Protein AF-A0A914MPP3-F1 (afdb_monomer_lite)

Foldseek 3Di:
DDDDDDDDDDDDDDDDDDDDDDDPPPPPDDDDDDDDDDDDDDDPDDDDDDDDDDDDCVVVPDPCVVVPDPDPPVVVVVVVVVVVVVVVCVVVVVVVVVVVVVVCPVVVVPPPPDDDDPDDDDDDPDPPDDPQKDFDDWEADPQRKIKTKIDHPDDDLPFQPDWIWIFIDHPDDDTDIEIHNAHWQYWDAANRSQWIWTWHQQGWIFIAGPDPPRGRPGPDTCPDPNVPQDRGTFNDKDDPDSPVPRIDTQGPVRGD

Radius of gyration: 40.68 Å; chains: 1; bounding box: 101×94×96 Å

Organism: Meloidogyne incognita (NCBI:txid6306)

Sequence (256 aa):
MGTVRFQSDFDGNVGHKKRYSSISRLTKGTQSDEIVYNATGTDPLKAPERGTQTDKEYLLWNRSAANSLRISSNLVNLLLNELDNISAELPLLKVYERFVWGNDFEREQKRKISLQLLRETELPKTEGFSSTCQPFVVRCGLGSRVAVLFAEPEHDSHCSEHVGHLLLNLRRKQNNWIQLPACPSDAIFGRHGEILIVGLYNGEFLLLSALEGNVGKVLWNGGGPTAGLHSRAITQFHWLDEHKGMLISVGLDGKS

Structure (mmCIF, N/CA/C/O backbone):
data_AF-A0A914MPP3-F1
#
_entry.id   AF-A0A914MPP3-F1
#
loop_
_atom_site.group_PDB
_atom_site.id
_atom_site.type_symbol
_atom_site.label_atom_id
_atom_site.label_alt_id
_atom_site.label_comp_id
_atom_site.label_asym_id
_atom_site.label_entity_id
_atom_site.label_seq_id
_atom_site.pdbx_PDB_ins_code
_atom_site.Cartn_x
_atom_site.Cartn_y
_atom_site.Cartn_z
_atom_site.occupancy
_atom_site.B_iso_or_equiv
_atom_site.auth_seq_id
_atom_site.auth_comp_id
_atom_site.auth_asym_id
_atom_site.auth_atom_id
_atom_site.pdbx_PDB_model_num
ATOM 1 N N . MET A 1 1 ? 21.289 56.275 44.520 1.00 41.41 1 MET A N 1
ATOM 2 C CA . MET A 1 1 ? 21.064 54.848 44.200 1.00 41.41 1 MET A CA 1
ATOM 3 C C . MET A 1 1 ? 21.549 54.047 45.393 1.00 41.41 1 MET A C 1
ATOM 5 O O . MET A 1 1 ? 22.690 54.236 45.791 1.00 41.41 1 MET A O 1
ATOM 9 N N . GLY A 1 2 ? 20.628 53.357 46.068 1.00 31.67 2 GLY A N 1
ATOM 10 C CA . GLY A 1 2 ? 20.737 52.995 47.483 1.00 31.67 2 GLY A CA 1
ATOM 11 C C . GLY A 1 2 ? 20.998 51.515 47.759 1.00 31.67 2 GLY A C 1
ATOM 12 O O . GLY A 1 2 ? 20.551 50.638 47.027 1.00 31.67 2 GLY A O 1
ATOM 13 N N . THR A 1 3 ? 21.714 51.303 48.858 1.00 31.95 3 THR A N 1
ATOM 14 C CA . THR A 1 3 ? 21.974 50.068 49.604 1.00 31.95 3 THR A CA 1
ATOM 15 C C . THR A 1 3 ? 20.863 49.796 50.625 1.00 31.95 3 THR A C 1
ATOM 17 O O . THR A 1 3 ? 20.267 50.734 51.157 1.00 31.95 3 THR A O 1
ATOM 20 N N . VAL A 1 4 ? 20.625 48.521 50.957 1.00 35.50 4 VAL A N 1
ATOM 21 C CA . VAL A 1 4 ? 19.789 48.114 52.102 1.00 35.50 4 VAL A CA 1
ATOM 22 C C . VAL A 1 4 ? 20.687 47.623 53.236 1.00 35.50 4 VAL A C 1
ATOM 24 O O . VAL A 1 4 ? 21.629 46.862 53.026 1.00 35.50 4 VAL A O 1
ATOM 27 N N . ARG A 1 5 ? 20.397 48.150 54.427 1.00 32.12 5 ARG A N 1
ATOM 28 C CA . ARG A 1 5 ? 21.106 47.992 55.699 1.00 32.12 5 ARG A CA 1
ATOM 29 C C . ARG A 1 5 ? 20.606 46.763 56.456 1.00 32.12 5 ARG A C 1
ATOM 31 O O . ARG A 1 5 ? 19.416 46.472 56.411 1.00 32.12 5 ARG A O 1
ATOM 38 N N . PHE A 1 6 ? 21.482 46.167 57.261 1.00 37.28 6 PHE A N 1
ATOM 39 C CA . PHE A 1 6 ? 21.073 45.412 58.444 1.00 37.28 6 PHE A CA 1
ATOM 40 C C . PHE A 1 6 ? 21.423 46.225 59.689 1.00 37.28 6 PHE A C 1
ATOM 42 O O . PHE A 1 6 ? 22.522 46.768 59.806 1.00 37.28 6 PHE A O 1
ATOM 49 N N . GLN A 1 7 ? 20.430 46.372 60.557 1.00 32.34 7 GLN A N 1
ATOM 50 C CA . GLN A 1 7 ? 20.444 47.174 61.770 1.00 32.34 7 GLN A CA 1
ATOM 51 C C . GLN A 1 7 ? 20.752 46.244 62.948 1.00 32.34 7 GLN A C 1
ATOM 53 O O . GLN A 1 7 ? 20.067 45.242 63.135 1.00 32.34 7 GLN A O 1
ATOM 58 N N . SER A 1 8 ? 21.797 46.557 63.711 1.00 42.69 8 SER A N 1
ATOM 59 C CA . SER A 1 8 ? 22.067 45.959 65.018 1.00 42.69 8 SER A CA 1
ATOM 60 C C . SER A 1 8 ? 22.070 47.085 66.045 1.00 42.69 8 SER A C 1
ATOM 62 O O . SER A 1 8 ? 22.844 48.036 65.915 1.00 42.69 8 SER A O 1
ATOM 64 N N . ASP A 1 9 ? 21.171 46.985 67.012 1.00 36.09 9 ASP A N 1
ATOM 65 C CA . ASP A 1 9 ? 20.892 48.003 68.016 1.00 36.09 9 ASP A CA 1
ATOM 66 C C . ASP A 1 9 ? 21.836 47.923 69.233 1.00 36.09 9 ASP A C 1
ATOM 68 O O . ASP A 1 9 ? 22.198 46.829 69.664 1.00 36.09 9 ASP A O 1
ATOM 72 N N . PHE A 1 10 ? 22.104 49.113 69.801 1.00 36.41 10 PHE A N 1
ATOM 73 C CA . PHE A 1 10 ? 22.521 49.434 71.184 1.00 36.41 10 PHE A CA 1
ATOM 74 C C . PHE A 1 10 ? 23.943 49.042 71.647 1.00 36.41 10 PHE A C 1
ATOM 76 O O . PHE A 1 10 ? 24.381 47.915 71.475 1.00 36.41 10 PHE A O 1
ATOM 83 N N . ASP A 1 11 ? 24.718 49.846 72.384 1.00 38.97 11 ASP A N 1
ATOM 84 C CA . ASP A 1 11 ? 24.750 51.274 72.752 1.00 38.97 11 ASP A CA 1
ATOM 85 C C . ASP A 1 11 ? 26.045 51.466 73.584 1.00 38.97 11 ASP A C 1
ATOM 87 O O . ASP A 1 11 ? 26.493 50.510 74.221 1.00 38.97 11 ASP A O 1
ATOM 91 N N . GLY A 1 12 ? 26.634 52.670 73.653 1.00 34.69 12 GLY A N 1
ATOM 92 C CA . GLY A 1 12 ? 27.613 52.975 74.725 1.00 34.69 12 GLY A CA 1
ATOM 93 C C . GLY A 1 12 ? 28.917 53.699 74.357 1.00 34.69 12 GLY A C 1
ATOM 94 O O . GLY A 1 12 ? 30.006 53.174 74.532 1.00 34.69 12 GLY A O 1
ATOM 95 N N . ASN A 1 13 ? 28.780 54.915 73.838 1.00 32.22 13 ASN A N 1
ATOM 96 C CA . ASN A 1 13 ? 29.406 56.179 74.263 1.00 32.22 13 ASN A CA 1
ATOM 97 C C . ASN A 1 13 ? 30.782 56.254 75.010 1.00 32.22 13 ASN A C 1
ATOM 99 O O . ASN A 1 13 ? 30.996 55.626 76.041 1.00 32.22 13 ASN A O 1
ATOM 103 N N . VAL A 1 14 ? 31.565 57.275 74.594 1.00 35.09 14 VAL A N 1
ATOM 104 C CA . VAL A 1 14 ? 32.674 58.008 75.278 1.00 35.09 14 VAL A CA 1
ATOM 105 C C . VAL A 1 14 ? 34.028 57.276 75.415 1.00 35.09 14 VAL A C 1
ATOM 107 O O . VAL A 1 14 ? 34.106 56.189 75.951 1.00 35.09 14 VAL A O 1
ATOM 110 N N . GLY A 1 15 ? 35.201 57.805 75.050 1.00 31.08 15 GLY A N 1
ATOM 111 C CA . GLY A 1 15 ? 35.615 59.102 74.530 1.00 31.08 15 GLY A CA 1
ATOM 112 C C . GLY A 1 15 ? 37.144 59.272 74.672 1.00 31.08 15 GLY A C 1
ATOM 113 O O . GLY A 1 15 ? 37.776 58.689 75.540 1.00 31.08 15 GLY A O 1
ATOM 114 N N . HIS A 1 16 ? 37.701 60.129 73.814 1.00 31.38 16 HIS A N 1
ATOM 115 C CA . HIS A 1 16 ? 38.918 60.938 73.985 1.00 31.38 16 HIS A CA 1
ATOM 116 C C . HIS A 1 16 ? 40.337 60.340 74.189 1.00 31.38 16 HIS A C 1
ATOM 118 O O . HIS A 1 16 ? 40.720 59.873 75.249 1.00 31.38 16 HIS A O 1
ATOM 124 N N . LYS A 1 17 ? 41.183 60.774 73.235 1.00 31.66 17 LYS A N 1
ATOM 125 C CA . LYS A 1 17 ? 42.478 61.478 73.392 1.00 31.66 17 LYS A CA 1
ATOM 126 C C . LYS A 1 17 ? 43.783 60.674 73.575 1.00 31.66 17 LYS A C 1
ATOM 128 O O . LYS A 1 17 ? 44.072 60.115 74.616 1.00 31.66 17 LYS A O 1
ATOM 133 N N . LYS A 1 18 ? 44.658 60.991 72.606 1.00 35.22 18 LYS A N 1
ATOM 134 C CA . LYS A 1 18 ? 46.106 61.280 72.677 1.00 35.22 18 LYS A CA 1
ATOM 135 C C . LYS A 1 18 ? 47.099 60.107 72.651 1.00 35.22 18 LYS A C 1
ATOM 137 O O . LYS A 1 18 ? 47.237 59.335 73.584 1.00 35.22 18 LYS A O 1
ATOM 142 N N . ARG A 1 19 ? 47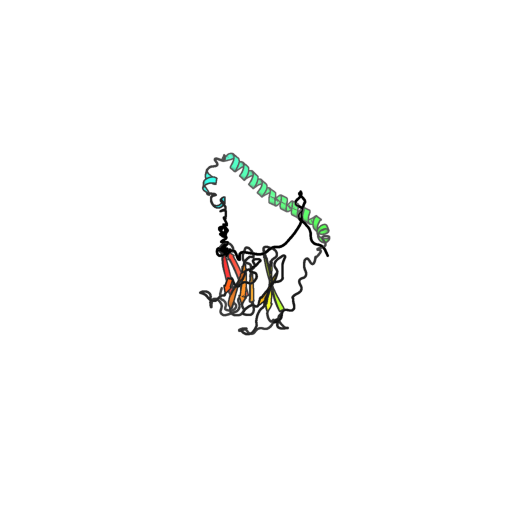.860 60.133 71.543 1.00 35.47 19 ARG A N 1
ATOM 143 C CA . ARG A 1 19 ? 49.298 59.851 71.356 1.00 35.47 19 ARG A CA 1
ATOM 144 C C . ARG A 1 19 ? 50.061 59.549 72.654 1.00 35.47 19 ARG A C 1
ATOM 146 O O . ARG A 1 19 ? 50.055 60.399 73.529 1.00 35.47 19 ARG A O 1
ATOM 153 N N . TYR A 1 20 ? 50.828 58.459 72.685 1.00 34.88 20 TYR A N 1
ATOM 154 C CA . TYR A 1 20 ? 52.293 58.498 72.584 1.00 34.88 20 TYR A CA 1
ATOM 155 C C . TYR A 1 20 ? 52.867 57.105 72.286 1.00 34.88 20 TYR A C 1
ATOM 157 O O . TYR A 1 20 ? 52.272 56.070 72.561 1.00 34.88 20 TYR A O 1
ATOM 165 N N . SER A 1 21 ? 54.032 57.163 71.657 1.00 38.50 21 SER A N 1
ATOM 166 C CA . SER A 1 21 ? 54.976 56.122 71.270 1.00 38.50 21 SER A CA 1
ATOM 167 C C . SER A 1 21 ? 55.201 54.987 72.271 1.00 38.50 21 SER A C 1
ATOM 169 O O . SER A 1 21 ? 55.447 55.238 73.449 1.00 38.50 21 SER A O 1
ATOM 171 N N . SER A 1 22 ? 55.338 53.772 71.742 1.00 40.09 22 SER A N 1
ATOM 172 C CA . SER A 1 22 ? 56.567 52.951 71.746 1.00 40.09 22 SER A CA 1
ATOM 173 C C . SER A 1 22 ? 56.225 51.461 71.827 1.00 40.09 22 SER A C 1
ATOM 175 O O . SER A 1 22 ? 55.185 51.077 72.348 1.00 40.09 22 SER A O 1
ATOM 177 N N . ILE A 1 23 ? 57.146 50.637 71.321 1.00 42.44 23 ILE A N 1
ATOM 178 C CA . ILE A 1 23 ? 57.088 49.178 71.161 1.00 42.44 23 ILE A CA 1
ATOM 179 C C . ILE A 1 23 ? 56.436 48.745 69.837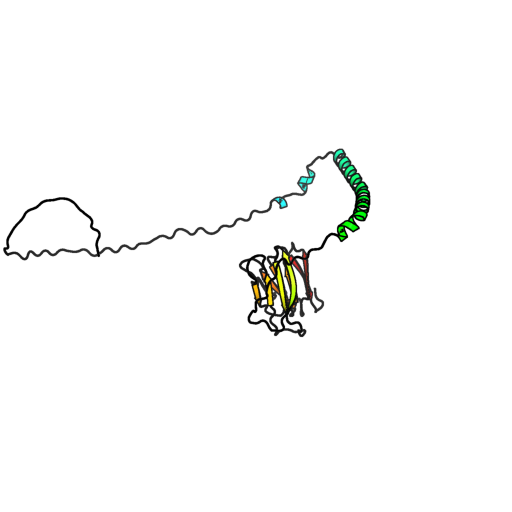 1.00 42.44 23 ILE A C 1
ATOM 181 O O . ILE A 1 23 ? 55.229 48.539 69.730 1.00 42.44 23 ILE A O 1
ATOM 185 N N . SER A 1 24 ? 57.278 48.508 68.828 1.00 39.34 24 SER A N 1
ATOM 186 C CA . SER A 1 24 ? 56.973 47.602 67.719 1.00 39.34 24 SER A CA 1
ATOM 187 C C . SER A 1 24 ? 56.811 46.180 68.274 1.00 39.34 24 SER A C 1
ATOM 189 O O . SER A 1 24 ? 57.727 45.360 68.244 1.00 39.34 24 SER A O 1
ATOM 191 N N . ARG A 1 25 ? 55.637 45.885 68.849 1.00 47.78 25 ARG A N 1
ATOM 192 C CA . ARG A 1 25 ? 55.267 44.522 69.237 1.00 47.78 25 ARG A CA 1
ATOM 193 C C . ARG A 1 25 ? 55.077 43.714 67.962 1.00 47.78 25 ARG A C 1
ATOM 195 O O . ARG A 1 25 ? 54.053 43.838 67.292 1.00 47.78 25 ARG A O 1
ATOM 202 N N . LEU A 1 26 ? 56.082 42.892 67.657 1.00 52.03 26 LEU A N 1
ATOM 203 C CA . LEU A 1 26 ? 55.983 41.742 66.766 1.00 52.03 26 LEU A CA 1
ATOM 204 C C . LEU A 1 26 ? 54.697 40.978 67.086 1.00 52.03 26 LEU A C 1
ATOM 206 O O . LEU A 1 26 ? 54.624 40.210 68.038 1.00 52.03 26 LEU A O 1
ATOM 210 N N . THR A 1 27 ? 53.677 41.212 66.277 1.00 49.03 27 THR A N 1
ATOM 211 C CA . THR A 1 27 ? 52.440 40.445 66.268 1.00 49.03 27 THR A CA 1
ATOM 212 C C . THR A 1 27 ? 52.387 39.778 64.906 1.00 49.03 27 THR A C 1
ATOM 214 O O . THR A 1 27 ? 51.711 40.217 63.983 1.00 49.03 27 THR 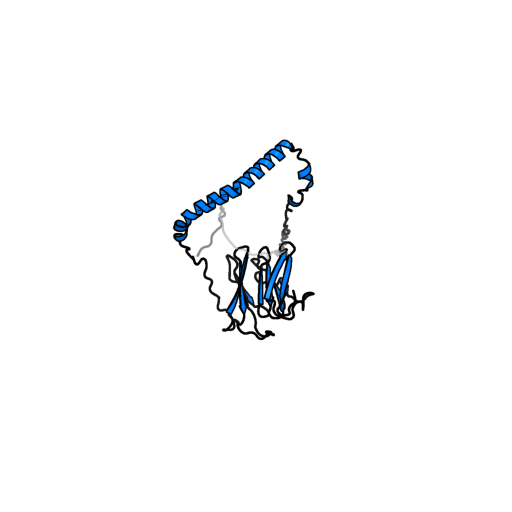A O 1
ATOM 217 N N . LYS A 1 28 ? 53.208 38.732 64.751 1.00 51.53 28 LYS A N 1
ATOM 218 C CA . LYS A 1 28 ? 53.040 37.783 63.652 1.00 51.53 28 LYS A CA 1
ATOM 219 C C . LYS A 1 28 ? 51.725 37.053 63.910 1.00 51.53 28 LYS A C 1
ATOM 221 O O . LYS A 1 28 ? 51.668 36.190 64.779 1.00 51.53 28 LYS A O 1
ATOM 226 N N . GLY A 1 29 ? 50.676 37.443 63.198 1.00 58.59 29 GLY A N 1
ATOM 227 C CA . GLY A 1 29 ? 49.492 36.610 63.051 1.00 58.59 29 GLY A CA 1
ATOM 228 C C . GLY A 1 29 ? 49.823 35.482 62.082 1.00 58.59 29 GLY A C 1
ATOM 229 O O . GLY A 1 29 ? 50.285 35.732 60.972 1.00 58.59 29 GLY A O 1
ATOM 230 N N . THR A 1 30 ? 49.650 34.241 62.514 1.00 65.88 30 THR A N 1
ATOM 231 C CA . THR A 1 30 ? 49.656 33.081 61.623 1.00 65.88 30 THR A CA 1
ATOM 232 C C . THR A 1 30 ? 48.253 32.918 61.060 1.00 65.88 30 THR A C 1
ATOM 234 O O . THR A 1 30 ? 47.307 32.733 61.822 1.00 65.88 30 THR A O 1
ATOM 237 N N . GLN A 1 31 ? 48.123 33.009 59.741 1.00 62.97 31 GLN A N 1
ATOM 238 C CA . GLN A 1 31 ? 46.902 32.679 59.018 1.00 62.97 31 GLN A CA 1
ATOM 239 C C . GLN A 1 31 ? 47.045 31.245 58.503 1.00 62.97 31 GLN A C 1
ATOM 241 O O . GLN A 1 31 ? 48.065 30.910 57.907 1.00 62.97 31 GLN A O 1
ATOM 246 N N . SER A 1 32 ? 46.070 30.392 58.799 1.00 73.06 32 SER A N 1
ATOM 247 C CA . SER A 1 32 ? 45.973 29.048 58.228 1.00 73.06 32 SER A CA 1
ATOM 248 C C . SER A 1 32 ? 45.400 29.111 56.812 1.00 73.06 32 SER A C 1
ATOM 250 O O . SER A 1 32 ? 44.583 29.987 56.521 1.00 73.06 32 SER A O 1
ATOM 252 N N . ASP A 1 33 ? 45.824 28.176 55.964 1.00 73.88 33 ASP A N 1
ATOM 253 C CA . ASP A 1 33 ? 45.394 28.084 54.569 1.00 73.88 33 ASP A CA 1
ATOM 254 C C . ASP A 1 33 ? 43.875 27.873 54.437 1.00 73.88 33 ASP A C 1
ATOM 256 O O . ASP A 1 33 ? 43.207 27.343 55.331 1.00 73.88 33 ASP A O 1
ATOM 260 N N . GLU A 1 34 ? 43.323 28.306 53.304 1.00 69.81 34 GLU A N 1
ATOM 261 C CA . GLU A 1 34 ? 41.900 28.194 52.988 1.00 69.81 34 GLU A CA 1
ATOM 262 C C . GLU A 1 34 ? 41.503 26.733 52.706 1.00 69.81 34 GLU A C 1
ATOM 264 O O . GLU A 1 34 ? 42.176 26.017 51.963 1.00 69.81 34 GLU A O 1
ATOM 269 N N . ILE A 1 35 ? 40.391 26.280 53.293 1.00 66.81 35 ILE A N 1
ATOM 270 C CA . ILE A 1 35 ? 39.852 24.934 53.065 1.00 66.81 35 ILE A CA 1
ATOM 271 C C . ILE A 1 35 ? 38.901 24.986 51.869 1.00 66.81 35 ILE A C 1
ATOM 273 O O . ILE A 1 35 ? 37.852 25.628 51.928 1.00 66.81 35 ILE A O 1
ATOM 277 N N . VAL A 1 36 ? 39.245 24.271 50.799 1.00 64.88 36 VAL A N 1
ATOM 278 C CA . VAL A 1 36 ? 38.391 24.122 49.615 1.00 64.88 36 VAL A CA 1
ATOM 279 C C . VAL A 1 36 ? 37.444 22.938 49.812 1.00 64.88 36 VAL A C 1
ATOM 281 O O . VAL A 1 36 ? 37.883 21.809 50.033 1.00 64.88 36 VAL A O 1
ATOM 284 N N . TYR A 1 37 ? 36.139 23.182 49.703 1.00 66.94 37 TYR A N 1
ATOM 285 C CA . TYR A 1 37 ? 35.117 22.135 49.744 1.00 66.94 37 TYR A CA 1
ATOM 286 C C . TYR A 1 37 ? 34.754 21.692 48.325 1.00 66.94 37 TYR A C 1
ATOM 288 O O . TYR A 1 37 ? 34.360 22.512 47.499 1.00 66.94 37 TYR A O 1
ATOM 296 N N . ASN A 1 38 ? 34.814 20.387 48.056 1.00 68.12 38 ASN A N 1
ATOM 297 C CA . ASN A 1 38 ? 34.293 19.813 46.816 1.00 68.12 38 ASN A CA 1
ATOM 298 C C . ASN A 1 38 ? 32.846 19.357 47.028 1.00 68.12 38 ASN A C 1
ATOM 300 O O . ASN A 1 38 ? 32.589 18.423 47.788 1.00 68.12 38 ASN A O 1
ATOM 304 N N . ALA A 1 39 ? 31.900 19.986 46.332 1.00 64.69 39 ALA A N 1
ATOM 305 C CA . ALA A 1 39 ? 30.524 19.509 46.287 1.00 64.69 39 ALA A CA 1
ATOM 306 C C . ALA A 1 39 ? 30.442 18.305 45.337 1.00 64.69 39 ALA A C 1
ATOM 308 O O . ALA A 1 39 ? 30.498 18.457 44.119 1.00 64.69 39 ALA A O 1
ATOM 309 N N . THR A 1 40 ? 30.319 17.100 45.892 1.00 67.56 40 THR A N 1
ATOM 310 C CA . THR A 1 40 ? 29.969 15.904 45.118 1.00 67.56 40 THR A CA 1
ATOM 311 C C . THR A 1 40 ? 28.484 15.618 45.314 1.00 67.56 40 THR A C 1
ATOM 313 O O . THR A 1 40 ? 28.037 15.277 46.406 1.00 67.56 40 THR A O 1
ATOM 316 N N . GLY A 1 41 ? 27.700 15.817 44.254 1.00 69.75 41 GLY A N 1
ATOM 317 C CA . GLY A 1 41 ? 26.321 15.340 44.180 1.00 69.75 41 GLY A CA 1
ATOM 318 C C . GLY A 1 41 ? 26.306 13.879 43.740 1.00 69.75 41 GLY A C 1
ATOM 319 O O . GLY A 1 41 ? 27.098 13.482 42.888 1.00 69.75 41 GLY A O 1
ATOM 320 N N . THR A 1 42 ? 25.425 13.074 44.325 1.00 67.06 42 THR A N 1
ATOM 321 C CA . THR A 1 42 ? 25.130 11.724 43.835 1.00 67.06 42 THR A CA 1
ATOM 322 C C . THR A 1 42 ? 23.865 11.790 42.991 1.00 67.06 42 THR A C 1
ATOM 324 O O . THR A 1 42 ? 22.832 12.267 43.459 1.00 67.06 42 THR A O 1
ATOM 327 N N . ASP A 1 43 ? 23.949 11.347 41.735 1.00 74.50 43 ASP A N 1
ATOM 328 C CA . ASP A 1 43 ? 22.780 11.305 40.860 1.00 74.50 43 ASP A CA 1
ATOM 329 C C . ASP A 1 43 ? 21.782 10.246 41.360 1.00 74.50 43 ASP A C 1
ATOM 331 O O . ASP A 1 43 ? 22.184 9.124 41.693 1.00 74.50 43 ASP A O 1
ATOM 335 N N . PRO A 1 44 ? 20.473 10.556 41.399 1.00 72.56 44 PRO A N 1
ATOM 336 C CA . PRO A 1 44 ? 19.465 9.567 41.737 1.00 72.56 44 PRO A CA 1
ATOM 337 C C . PRO A 1 44 ? 19.424 8.461 40.674 1.00 72.56 44 PRO A C 1
ATOM 339 O O . PRO A 1 44 ? 19.534 8.710 39.471 1.00 72.56 44 PRO A O 1
ATOM 342 N N . LEU A 1 45 ? 19.236 7.219 41.128 1.00 75.81 45 LEU A N 1
ATOM 343 C CA . LEU A 1 45 ? 19.119 6.046 40.263 1.00 75.81 45 LEU A CA 1
ATOM 344 C C . LEU A 1 45 ? 17.982 6.247 39.249 1.00 75.81 45 LEU A C 1
ATOM 346 O O . LEU A 1 45 ? 16.818 6.392 39.624 1.00 75.81 45 LEU A O 1
ATOM 350 N N . LYS A 1 46 ? 18.314 6.236 37.953 1.00 68.31 46 LYS A N 1
ATOM 351 C CA . LYS A 1 46 ? 17.319 6.305 36.875 1.00 68.31 46 LYS A CA 1
ATOM 352 C C . LYS A 1 46 ? 16.466 5.036 36.890 1.00 68.31 46 LYS A C 1
ATOM 354 O O . LYS A 1 46 ? 16.992 3.933 36.745 1.00 68.31 46 LYS A O 1
ATOM 359 N N . ALA A 1 47 ? 15.155 5.192 37.050 1.00 71.00 47 ALA A N 1
ATOM 360 C CA . ALA A 1 47 ? 14.221 4.080 36.944 1.00 71.00 47 ALA A CA 1
ATOM 361 C C . ALA A 1 47 ? 14.089 3.655 35.467 1.00 71.00 47 ALA A C 1
ATOM 363 O O . ALA A 1 47 ? 13.786 4.504 34.627 1.00 71.00 47 ALA A O 1
ATOM 364 N N . PRO A 1 48 ? 14.314 2.375 35.124 1.00 72.44 48 PRO A N 1
ATOM 365 C CA . PRO A 1 48 ? 14.106 1.896 33.764 1.00 72.44 48 PRO A CA 1
ATOM 366 C C . PRO A 1 48 ? 12.608 1.825 33.443 1.00 72.44 48 PRO A C 1
ATOM 368 O O . PRO A 1 48 ? 11.807 1.394 34.277 1.00 72.44 48 PRO A O 1
ATOM 371 N N . GLU A 1 49 ? 12.234 2.208 32.222 1.00 74.06 49 GLU A N 1
ATOM 372 C CA . GLU A 1 49 ? 10.867 2.041 31.728 1.00 74.06 49 GLU A CA 1
ATOM 373 C C . GLU A 1 49 ? 10.511 0.549 31.671 1.00 74.06 49 GLU A C 1
ATOM 375 O O . GLU A 1 49 ? 11.223 -0.262 31.078 1.00 74.06 49 GLU A O 1
ATOM 380 N N . ARG A 1 50 ? 9.403 0.173 32.317 1.00 69.56 50 ARG A N 1
ATOM 381 C CA . ARG A 1 50 ? 8.850 -1.184 32.278 1.00 69.56 50 ARG A CA 1
ATOM 382 C C . ARG A 1 50 ? 7.474 -1.141 31.630 1.00 69.56 50 ARG A C 1
ATOM 384 O O . ARG A 1 50 ? 6.548 -0.558 32.186 1.00 69.56 50 ARG A O 1
ATOM 391 N N . GLY A 1 51 ? 7.344 -1.788 30.478 1.00 68.75 51 GLY A N 1
ATOM 392 C CA . GLY A 1 51 ? 6.056 -2.121 29.877 1.00 68.75 51 GLY A CA 1
ATOM 393 C C . GLY A 1 51 ? 5.615 -3.519 30.307 1.00 68.75 51 GLY A C 1
ATOM 394 O O . GLY A 1 51 ? 6.442 -4.418 30.443 1.00 68.75 51 GLY A O 1
ATOM 395 N N . THR A 1 52 ? 4.315 -3.709 30.512 1.00 75.31 52 THR A N 1
ATOM 396 C CA . THR A 1 52 ? 3.708 -5.043 30.626 1.00 75.31 52 THR A CA 1
ATOM 397 C C . THR A 1 52 ? 2.636 -5.168 29.554 1.00 75.31 52 THR A C 1
ATOM 399 O O . THR A 1 52 ? 1.933 -4.200 29.264 1.00 75.31 52 THR A O 1
ATOM 402 N N . GLN A 1 53 ? 2.538 -6.340 28.933 1.00 61.75 53 GLN A N 1
ATOM 403 C CA . GLN A 1 53 ? 1.479 -6.668 27.987 1.00 61.75 53 GLN A CA 1
ATOM 404 C C . GLN A 1 53 ? 0.617 -7.749 28.629 1.00 61.75 53 GLN A C 1
ATOM 406 O O . GLN A 1 53 ? 1.120 -8.806 28.997 1.00 61.75 53 GLN A O 1
ATOM 411 N N . THR A 1 54 ? -0.669 -7.460 28.816 1.00 71.31 54 THR A N 1
ATOM 412 C CA . THR A 1 54 ? -1.623 -8.429 29.357 1.00 71.31 54 THR A CA 1
ATOM 413 C C . THR A 1 54 ? -2.074 -9.358 28.239 1.00 71.31 54 THR A C 1
ATOM 415 O O . THR A 1 54 ? -2.625 -8.903 27.231 1.00 71.31 54 THR A O 1
ATOM 418 N N . ASP A 1 55 ? -1.850 -10.656 28.419 1.00 75.94 55 ASP A N 1
ATOM 419 C CA . ASP A 1 55 ? -2.348 -11.665 27.495 1.00 75.94 55 ASP A CA 1
ATOM 420 C C . ASP A 1 55 ? -3.877 -11.732 27.528 1.00 75.94 55 ASP A C 1
ATOM 422 O O . ASP A 1 55 ? -4.535 -11.497 28.542 1.00 75.94 55 ASP A O 1
ATOM 426 N N . LYS A 1 56 ? -4.465 -12.054 26.378 1.00 65.94 56 LYS A N 1
ATOM 427 C CA . LYS A 1 56 ? -5.913 -12.179 26.233 1.00 65.94 56 LYS A CA 1
ATOM 428 C C . LYS A 1 56 ? -6.354 -13.596 26.611 1.00 65.94 56 LYS A C 1
ATOM 430 O O . LYS A 1 56 ? -6.226 -14.525 25.816 1.00 65.94 56 LYS A O 1
ATOM 435 N N . GLU A 1 57 ? -6.936 -13.739 27.801 1.00 58.44 57 GLU A N 1
ATOM 436 C CA . GLU A 1 57 ? -7.406 -15.012 28.382 1.00 58.44 57 GLU A CA 1
ATOM 437 C C . GLU A 1 57 ? -8.459 -15.766 27.548 1.00 58.44 57 GLU A C 1
ATOM 439 O O . GLU A 1 57 ? -8.653 -16.960 27.757 1.00 58.44 57 GLU A O 1
ATOM 444 N N . TYR A 1 58 ? -9.115 -15.145 26.559 1.00 58.09 58 TYR A N 1
ATOM 445 C CA . TYR A 1 58 ? -10.117 -15.842 25.735 1.00 58.09 58 TYR A CA 1
ATOM 446 C C . TYR A 1 58 ? -9.537 -16.976 24.868 1.00 58.09 58 TYR A C 1
ATOM 448 O O . TYR A 1 58 ? -10.296 -17.782 24.336 1.00 58.09 58 TYR A O 1
ATOM 456 N N . LEU A 1 59 ? -8.209 -17.078 24.727 1.00 54.41 59 LEU A N 1
ATOM 457 C CA . LEU A 1 59 ? -7.554 -18.238 24.106 1.00 54.41 59 LEU A CA 1
ATOM 458 C C . LEU A 1 59 ? -7.587 -19.494 24.998 1.00 54.41 59 LEU A C 1
ATOM 460 O O . LEU A 1 59 ? -7.368 -20.596 24.502 1.00 54.41 59 LEU A O 1
ATOM 464 N N . LEU A 1 60 ? -7.903 -19.348 26.290 1.00 54.97 60 LEU A N 1
ATOM 465 C CA . LEU A 1 60 ? -8.064 -20.447 27.248 1.00 54.97 60 LEU A CA 1
ATOM 466 C C . LEU A 1 60 ? -9.489 -21.015 27.272 1.00 54.97 60 LEU A C 1
ATOM 468 O O . LEU A 1 60 ? -9.773 -21.908 28.074 1.00 54.97 60 LEU A O 1
ATOM 472 N N . TRP A 1 61 ? -10.395 -20.532 26.409 1.00 52.47 61 TRP A N 1
ATOM 473 C CA . TRP A 1 61 ? -11.722 -21.127 26.242 1.00 52.47 61 TRP A CA 1
ATOM 474 C C . TRP A 1 61 ? -11.596 -22.494 25.570 1.00 52.47 61 TRP A C 1
ATOM 476 O O . TRP A 1 61 ? -11.707 -22.687 24.360 1.00 52.47 61 TRP A O 1
ATOM 486 N N . ASN A 1 62 ? -11.302 -23.466 26.420 1.00 53.41 62 ASN A N 1
ATOM 487 C CA . ASN A 1 62 ? -11.212 -24.866 26.102 1.00 53.41 62 ASN A CA 1
ATOM 488 C C . ASN A 1 62 ? -12.592 -25.311 25.593 1.00 53.41 62 ASN A C 1
ATOM 490 O O . ASN A 1 62 ? -13.593 -25.170 26.300 1.00 53.41 62 ASN A O 1
ATOM 494 N N . ARG A 1 63 ? -12.662 -25.873 24.377 1.00 52.75 63 ARG A N 1
ATOM 495 C CA . ARG A 1 63 ? -13.902 -26.437 23.792 1.00 52.75 63 ARG A CA 1
ATOM 496 C C . ARG A 1 63 ? -14.594 -27.454 24.716 1.00 52.75 63 ARG A C 1
ATOM 498 O O . ARG A 1 63 ? -15.770 -27.743 24.543 1.00 52.75 63 ARG A O 1
ATOM 505 N N . SER A 1 64 ? -13.888 -27.968 25.718 1.00 54.53 64 SER A N 1
ATOM 506 C CA . SER A 1 64 ? -14.400 -28.834 26.778 1.00 54.53 64 SER A CA 1
ATOM 507 C C . SER A 1 64 ? -15.371 -28.153 27.756 1.00 54.53 64 SER A C 1
ATOM 509 O O . SER A 1 64 ? -16.168 -28.862 28.365 1.00 54.53 64 SER A O 1
ATOM 511 N N . ALA A 1 65 ? -15.395 -26.818 27.872 1.00 53.56 65 ALA A N 1
ATOM 512 C CA . ALA A 1 65 ? -16.402 -26.110 28.675 1.00 53.56 65 ALA A CA 1
ATOM 513 C C . ALA A 1 65 ? -17.810 -26.156 28.045 1.00 53.56 65 ALA A C 1
ATOM 515 O O . ALA A 1 65 ? -18.805 -26.039 28.756 1.00 53.56 65 ALA A O 1
ATOM 516 N N . ALA A 1 66 ? -17.909 -26.396 26.732 1.00 53.19 66 ALA A N 1
ATOM 517 C CA . ALA A 1 66 ? -19.190 -26.618 26.058 1.00 53.19 66 ALA A CA 1
ATOM 518 C C . ALA A 1 66 ? -19.809 -27.992 26.394 1.00 53.19 66 ALA A C 1
ATOM 520 O O . ALA A 1 66 ? -21.014 -28.171 26.251 1.00 53.19 66 ALA A O 1
ATOM 521 N N . ASN A 1 67 ? -19.010 -28.947 26.889 1.00 54.72 67 ASN A N 1
ATOM 522 C CA . ASN A 1 67 ? -19.444 -30.326 27.140 1.00 54.72 67 ASN A CA 1
ATOM 523 C C . ASN A 1 67 ? -19.916 -30.590 28.584 1.00 54.72 67 ASN A C 1
ATOM 525 O O . ASN A 1 67 ? -20.266 -31.725 2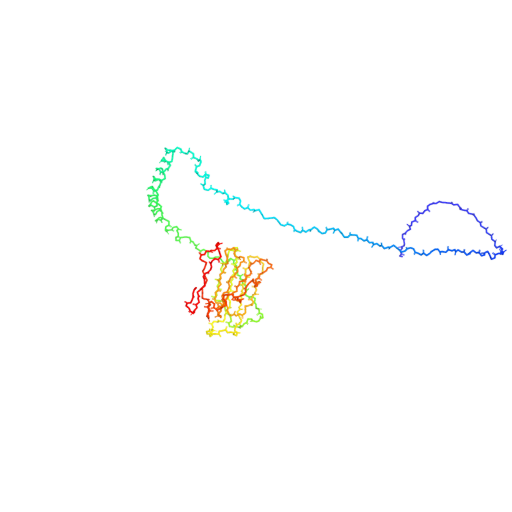8.902 1.00 54.72 67 ASN A O 1
ATOM 529 N N . SER A 1 68 ? -19.932 -29.587 29.472 1.00 53.00 68 SER A N 1
ATOM 530 C CA . SER A 1 68 ? -20.363 -29.757 30.874 1.00 53.00 68 SER A CA 1
ATOM 531 C C . SER A 1 68 ? -21.791 -29.278 31.160 1.00 53.00 68 SER A C 1
ATOM 533 O O . SER A 1 68 ? -22.329 -29.538 32.238 1.00 53.00 68 SER A O 1
ATOM 535 N N . LEU A 1 69 ? -22.441 -28.620 30.199 1.00 57.25 69 LEU A N 1
ATOM 536 C CA . LEU A 1 69 ? -23.822 -28.172 30.331 1.00 57.25 69 LEU A CA 1
ATOM 537 C C . LEU A 1 69 ? -24.775 -29.332 30.013 1.00 57.25 69 LEU A C 1
ATOM 539 O O . LEU A 1 69 ? -25.056 -29.637 28.856 1.00 57.25 69 LEU A O 1
ATOM 543 N N . ARG A 1 70 ? -25.300 -29.984 31.059 1.00 62.91 70 ARG A N 1
ATOM 544 C CA . ARG A 1 70 ? -26.442 -30.909 30.954 1.00 62.91 70 ARG A CA 1
ATOM 545 C C . ARG A 1 70 ? -27.715 -30.119 30.636 1.00 62.91 70 ARG A C 1
ATOM 547 O O . ARG A 1 70 ? -28.540 -29.877 31.512 1.00 62.91 70 ARG A O 1
ATOM 554 N N . ILE A 1 71 ? -27.858 -29.684 29.390 1.00 68.12 71 ILE A N 1
ATOM 555 C CA . ILE A 1 71 ? -29.092 -29.073 28.889 1.00 68.12 71 ILE A CA 1
ATOM 556 C C . ILE A 1 71 ? -30.066 -30.209 28.574 1.00 68.12 71 ILE A C 1
ATOM 558 O O . ILE A 1 71 ? -29.674 -31.214 27.978 1.00 68.12 71 ILE A O 1
ATOM 562 N N . SER A 1 72 ? -31.324 -30.093 29.009 1.00 77.69 72 SER A N 1
ATOM 563 C CA . SER A 1 72 ? -32.314 -31.128 28.712 1.00 77.69 72 SER A CA 1
ATOM 564 C C . SER A 1 72 ? -32.548 -31.192 27.201 1.00 77.69 72 SER A C 1
ATOM 566 O O . SER A 1 72 ? -32.766 -30.173 26.544 1.00 77.69 72 SER A O 1
ATOM 568 N N . SER A 1 73 ? -32.507 -32.402 26.643 1.00 75.31 73 SER A N 1
ATOM 569 C CA . SER A 1 73 ? -32.735 -32.644 25.213 1.00 75.31 73 SER A CA 1
ATOM 570 C C . SER A 1 73 ? -34.074 -32.073 24.744 1.00 75.31 73 SER A C 1
ATOM 572 O O . SER A 1 73 ? -34.172 -31.559 23.638 1.00 75.31 73 SER A O 1
ATOM 574 N N . ASN A 1 74 ? -35.084 -32.084 25.616 1.00 80.69 74 ASN A N 1
ATOM 575 C CA . ASN A 1 74 ? -36.397 -31.509 25.338 1.00 80.69 74 ASN A CA 1
ATOM 576 C C . ASN A 1 74 ? -36.339 -29.992 25.114 1.00 80.69 74 ASN A C 1
ATOM 578 O O . ASN A 1 74 ? -36.995 -29.509 24.200 1.00 80.69 74 ASN A O 1
ATOM 582 N N . LEU A 1 75 ? -35.548 -29.249 25.900 1.00 79.31 75 LEU A N 1
ATOM 583 C CA . LEU A 1 75 ? -35.373 -27.802 25.713 1.00 79.31 75 LEU A CA 1
ATOM 584 C C . LEU A 1 75 ? -34.597 -27.488 24.437 1.00 79.31 75 LEU A C 1
ATOM 586 O O . LEU A 1 75 ? -34.963 -26.561 23.724 1.00 79.31 75 LEU A O 1
ATOM 590 N N . VAL A 1 76 ? -33.556 -28.271 24.141 1.00 79.44 76 VAL A N 1
ATOM 591 C CA . VAL A 1 76 ? -32.782 -28.123 22.900 1.00 79.44 76 VAL A CA 1
ATOM 592 C C . VAL A 1 76 ? -33.679 -28.368 21.690 1.00 79.44 76 VAL A C 1
ATOM 594 O O . VAL A 1 76 ? -33.687 -27.558 20.774 1.00 79.44 76 VAL A O 1
ATOM 597 N N . ASN A 1 77 ? -34.491 -29.424 21.715 1.00 82.12 77 ASN A N 1
ATOM 598 C CA . ASN A 1 77 ? -35.409 -29.744 20.623 1.00 82.12 77 ASN A CA 1
ATOM 599 C C . ASN A 1 77 ? -36.520 -28.697 20.462 1.00 82.12 77 ASN A C 1
ATOM 601 O O . ASN A 1 77 ? -36.891 -28.385 19.338 1.00 82.12 77 ASN A O 1
ATOM 605 N N . LEU A 1 78 ? -37.027 -28.123 21.558 1.00 86.38 78 LEU A N 1
ATOM 606 C CA . LEU A 1 78 ? -37.983 -27.011 21.503 1.00 86.38 78 LEU A CA 1
ATOM 607 C C . LEU A 1 78 ? -37.353 -25.767 20.864 1.00 86.38 78 LEU A C 1
ATOM 609 O O . LEU A 1 78 ? -37.953 -25.168 19.982 1.00 86.38 78 LEU A O 1
ATOM 613 N N . LEU A 1 79 ? -36.124 -25.422 21.257 1.00 79.75 79 LEU A N 1
ATOM 614 C CA . LEU A 1 79 ? -35.372 -24.310 20.669 1.00 79.75 79 LEU A CA 1
ATOM 615 C C . LEU A 1 79 ? -35.060 -24.535 19.189 1.00 79.75 79 LEU A C 1
ATOM 617 O O . LEU A 1 79 ? -35.180 -23.604 18.403 1.00 79.75 79 LEU A O 1
ATOM 621 N N . LEU A 1 80 ? -34.670 -25.752 18.810 1.00 83.38 80 LEU A N 1
ATOM 622 C CA . LEU A 1 80 ? -34.405 -26.103 17.415 1.00 83.38 80 LEU A CA 1
ATOM 623 C C . LEU A 1 80 ? -35.682 -26.037 16.575 1.00 83.38 80 LEU A C 1
ATOM 625 O O . LEU A 1 80 ? -35.654 -25.442 15.507 1.00 83.38 80 LEU A O 1
ATOM 629 N N . ASN A 1 81 ? -36.805 -26.542 17.087 1.00 84.06 81 ASN A N 1
ATOM 630 C CA . ASN A 1 81 ? -38.092 -26.440 16.401 1.00 84.06 81 ASN A CA 1
ATOM 631 C C . ASN A 1 81 ? -38.553 -24.985 16.247 1.00 84.06 81 ASN A C 1
ATOM 633 O O . ASN A 1 81 ? -39.066 -24.625 15.195 1.00 84.06 81 ASN A O 1
ATOM 637 N N . GLU A 1 82 ? -38.353 -24.134 17.256 1.00 78.62 82 GLU A N 1
ATOM 638 C CA . GLU A 1 82 ? -38.672 -22.708 17.127 1.00 78.62 82 GLU A CA 1
ATOM 639 C C . GLU A 1 82 ? -37.732 -21.989 16.154 1.00 78.62 82 GLU A C 1
ATOM 641 O O . GLU A 1 82 ? -38.176 -21.154 15.372 1.00 78.62 82 GLU A O 1
ATOM 646 N N . LEU A 1 83 ? -36.442 -22.338 16.132 1.00 74.50 83 LEU A N 1
ATOM 647 C CA . LEU A 1 83 ? -35.506 -21.821 15.131 1.00 74.50 83 LEU A CA 1
ATOM 648 C C . LEU A 1 83 ? -35.882 -22.270 13.715 1.00 74.50 83 LEU A C 1
ATOM 650 O O . LEU A 1 83 ? -35.810 -21.458 12.793 1.00 74.50 83 LEU A O 1
ATOM 654 N N . ASP A 1 84 ? -36.322 -23.516 13.544 1.00 79.69 84 ASP A N 1
ATOM 655 C CA . ASP A 1 84 ? -36.787 -24.043 12.262 1.00 79.69 84 ASP A CA 1
ATOM 656 C C . ASP A 1 84 ? -38.088 -23.361 11.822 1.00 79.69 84 ASP A C 1
ATOM 658 O O . ASP A 1 84 ? -38.193 -22.957 10.662 1.00 79.69 84 ASP A O 1
ATOM 662 N N . ASN A 1 85 ? -39.029 -23.121 12.740 1.00 75.62 85 ASN A N 1
ATOM 663 C CA . ASN A 1 85 ? -40.245 -22.348 12.474 1.00 75.62 85 ASN A CA 1
ATOM 664 C C . ASN A 1 85 ? -39.917 -20.906 12.062 1.00 75.62 85 ASN A C 1
ATOM 666 O O . ASN A 1 85 ? -40.404 -20.435 11.036 1.00 75.62 85 ASN A O 1
ATOM 670 N N . ILE A 1 86 ? -39.016 -20.230 12.783 1.00 69.62 86 ILE A N 1
ATOM 671 C CA . ILE A 1 86 ? -38.535 -18.888 12.419 1.00 69.62 86 ILE A CA 1
ATOM 672 C C . ILE A 1 86 ? -37.839 -18.922 11.050 1.00 69.62 86 ILE A C 1
ATOM 674 O O . ILE A 1 86 ? -38.014 -18.014 10.237 1.00 69.62 86 ILE A O 1
ATOM 678 N N . SER A 1 87 ? -37.070 -19.973 10.752 1.00 68.88 87 SER A N 1
ATOM 679 C CA . SER A 1 87 ? -36.415 -20.150 9.452 1.00 68.88 87 SER A CA 1
ATOM 680 C C . SER A 1 87 ? -37.404 -20.386 8.309 1.00 68.88 87 SER A C 1
ATOM 682 O O . SER A 1 87 ? -37.138 -19.956 7.188 1.00 68.88 87 SER A O 1
ATOM 684 N N . ALA A 1 88 ? -38.550 -21.009 8.589 1.00 71.88 88 ALA A N 1
ATOM 685 C CA . ALA A 1 88 ? -39.639 -21.219 7.643 1.00 71.88 88 ALA A CA 1
ATOM 686 C C . ALA A 1 88 ? -40.494 -19.952 7.446 1.00 71.88 88 ALA A C 1
ATOM 688 O O . ALA A 1 88 ? -40.993 -19.707 6.346 1.00 71.88 88 ALA A O 1
ATOM 689 N N . GLU A 1 89 ? -40.606 -19.105 8.473 1.00 66.81 89 GLU A N 1
ATOM 690 C CA . GLU A 1 89 ? -41.282 -17.804 8.411 1.00 66.81 89 GLU A CA 1
ATOM 691 C C . GLU A 1 89 ? -40.412 -16.692 7.798 1.00 66.81 89 GLU A C 1
ATOM 693 O O . GLU A 1 89 ? -40.932 -15.772 7.166 1.00 66.81 89 GLU A O 1
ATOM 698 N N . LEU A 1 90 ? -39.083 -16.780 7.898 1.00 63.59 90 LEU A N 1
ATOM 699 C CA . LEU A 1 90 ? -38.131 -15.828 7.305 1.00 63.59 90 LEU A CA 1
ATOM 700 C C . LEU A 1 90 ? -38.317 -15.615 5.783 1.00 63.59 90 LEU A C 1
ATOM 702 O O . LEU A 1 90 ? -38.248 -14.471 5.328 1.00 63.59 90 LEU A O 1
ATOM 706 N N . PRO A 1 91 ? -38.563 -16.653 4.959 1.00 62.34 91 PRO A N 1
ATOM 707 C CA . PRO A 1 91 ? -38.947 -16.503 3.559 1.00 62.34 91 PRO A CA 1
ATOM 708 C C . PRO A 1 91 ? -40.250 -15.721 3.367 1.00 62.34 91 PRO A C 1
ATOM 710 O O . PRO A 1 91 ? -40.325 -14.897 2.457 1.00 62.34 91 PRO A O 1
ATOM 713 N N . LEU A 1 92 ? -41.256 -15.941 4.220 1.00 60.50 92 LEU A N 1
ATOM 714 C CA . LEU A 1 92 ? -42.549 -15.249 4.155 1.00 60.50 92 LEU A CA 1
ATOM 715 C C . LEU A 1 92 ? -42.405 -13.771 4.542 1.00 60.50 92 LEU A C 1
ATOM 717 O O . LEU A 1 92 ? -42.949 -12.903 3.859 1.00 60.50 92 LEU A O 1
ATOM 721 N N . LEU A 1 93 ? -41.585 -13.476 5.555 1.00 58.50 93 LEU A N 1
ATOM 722 C CA . LEU A 1 93 ? -41.188 -12.115 5.920 1.00 58.50 93 LEU A CA 1
ATOM 723 C C . LEU A 1 93 ? -40.404 -11.430 4.796 1.00 58.50 93 LEU A C 1
ATOM 725 O O . LEU A 1 93 ? -40.702 -10.287 4.477 1.00 58.50 93 LEU A O 1
ATOM 729 N N . LYS A 1 94 ? -39.481 -12.125 4.117 1.00 56.97 94 LYS A N 1
ATOM 730 C CA . LYS A 1 94 ? -38.770 -11.588 2.939 1.00 56.97 94 LYS A CA 1
ATOM 731 C C . LYS A 1 94 ? -39.699 -11.279 1.763 1.00 56.97 94 LYS A C 1
ATOM 733 O O . LYS A 1 94 ? -39.432 -10.348 1.005 1.00 56.97 94 LYS A O 1
ATOM 738 N N . VAL A 1 95 ? -40.772 -12.051 1.574 1.00 57.50 95 VAL A N 1
ATOM 739 C CA . VAL A 1 95 ? -41.799 -11.774 0.552 1.00 57.50 95 VAL A CA 1
ATOM 740 C C . VAL A 1 95 ? -42.633 -10.551 0.943 1.00 57.50 95 VAL A C 1
ATOM 742 O O . VAL A 1 95 ? -42.887 -9.703 0.089 1.00 57.50 95 VAL A O 1
ATOM 745 N N . TYR A 1 96 ? -42.978 -10.407 2.226 1.00 54.03 96 TYR A N 1
ATOM 746 C CA . TYR A 1 96 ? -43.638 -9.211 2.758 1.00 54.03 96 TYR A CA 1
ATOM 747 C C . TYR A 1 96 ? -42.746 -7.962 2.674 1.00 54.03 96 TYR A C 1
ATOM 749 O O . TYR A 1 96 ? -43.207 -6.923 2.209 1.00 54.03 96 TYR A O 1
ATOM 757 N N . GLU A 1 97 ? -41.461 -8.059 3.027 1.00 53.53 97 GLU A N 1
ATOM 758 C CA . GLU A 1 97 ? -40.480 -6.981 2.861 1.00 53.53 97 GLU A CA 1
ATOM 759 C C . GLU A 1 97 ? -40.347 -6.590 1.387 1.00 53.53 97 GLU A C 1
ATOM 761 O O . GLU A 1 97 ? -40.453 -5.413 1.067 1.00 53.53 97 GLU A O 1
ATOM 766 N N . ARG A 1 98 ? -40.235 -7.547 0.454 1.00 52.06 98 ARG A N 1
ATOM 767 C CA . ARG A 1 98 ? -40.212 -7.239 -0.990 1.00 52.06 98 ARG A CA 1
ATOM 768 C C . ARG A 1 98 ? -41.475 -6.524 -1.477 1.00 52.06 98 ARG A C 1
ATOM 770 O O . ARG A 1 98 ? -41.374 -5.665 -2.348 1.00 52.06 98 ARG A O 1
ATOM 777 N N . PHE A 1 99 ? -42.644 -6.850 -0.925 1.00 50.66 99 PHE A N 1
ATOM 778 C CA . PHE A 1 99 ? -43.900 -6.162 -1.247 1.00 50.66 99 PHE A CA 1
ATOM 779 C C . PHE A 1 99 ? -43.949 -4.737 -0.675 1.00 50.66 99 PHE A C 1
ATOM 781 O O . PHE A 1 99 ? -44.440 -3.825 -1.338 1.00 50.66 99 PHE A O 1
ATOM 788 N N . VAL A 1 100 ? -43.389 -4.519 0.519 1.00 53.59 100 VAL A N 1
ATOM 789 C CA . VAL A 1 100 ? -43.246 -3.189 1.136 1.00 53.59 100 VAL A CA 1
ATOM 790 C C . VAL A 1 100 ? -42.232 -2.325 0.370 1.00 53.59 100 VAL A C 1
ATOM 792 O O . VAL A 1 100 ? -42.482 -1.140 0.156 1.00 53.59 100 VAL A O 1
ATOM 795 N N . TRP A 1 101 ? -41.154 -2.919 -0.154 1.00 48.00 101 TRP A N 1
ATOM 796 C CA . TRP A 1 101 ? -40.155 -2.228 -0.983 1.00 48.00 101 TRP A CA 1
ATOM 797 C C . TRP A 1 101 ? -40.706 -1.766 -2.343 1.00 48.00 101 TRP A C 1
ATOM 799 O O . TRP A 1 101 ? -40.188 -0.813 -2.924 1.00 48.00 101 TRP A O 1
ATOM 809 N N . GLY A 1 102 ? -41.791 -2.376 -2.838 1.00 49.59 102 GLY A N 1
ATOM 810 C CA . GLY A 1 102 ? -42.494 -1.917 -4.043 1.00 49.59 102 GLY A CA 1
ATOM 811 C C . GLY A 1 102 ? -43.106 -0.517 -3.896 1.00 49.59 102 GLY A C 1
ATOM 812 O O . GLY A 1 102 ? -43.148 0.233 -4.868 1.00 49.59 102 GLY A O 1
ATOM 813 N N . ASN A 1 103 ? -43.497 -0.131 -2.676 1.00 49.62 103 ASN A N 1
ATOM 814 C CA . ASN A 1 103 ? -43.995 1.214 -2.361 1.00 49.62 103 ASN A CA 1
ATOM 815 C C . ASN A 1 103 ? -42.884 2.201 -1.960 1.00 49.62 103 ASN A C 1
ATOM 817 O O . ASN A 1 103 ? -43.124 3.408 -1.930 1.00 49.62 103 ASN A O 1
ATOM 821 N N . ASP A 1 104 ? -41.670 1.724 -1.678 1.00 48.88 104 ASP A N 1
ATOM 822 C CA . ASP A 1 104 ? -40.529 2.591 -1.371 1.00 48.88 104 ASP A CA 1
ATOM 823 C C . ASP A 1 104 ? -39.794 3.078 -2.626 1.00 48.88 104 ASP A C 1
ATOM 825 O O . ASP A 1 104 ? -38.999 4.005 -2.524 1.00 48.88 104 ASP A O 1
ATOM 829 N N . PHE A 1 105 ? -40.099 2.572 -3.825 1.00 51.16 105 PHE A N 1
ATOM 830 C CA . PHE A 1 105 ? -39.448 3.035 -5.060 1.00 51.16 105 PHE A CA 1
ATOM 831 C C . PHE A 1 105 ? -39.687 4.536 -5.336 1.00 51.16 105 PHE A C 1
ATOM 833 O O . PHE A 1 105 ? -38.762 5.258 -5.716 1.00 51.16 105 PHE A O 1
ATOM 840 N N . GLU A 1 106 ? -40.890 5.055 -5.056 1.00 53.28 106 GLU A N 1
ATOM 841 C CA . GLU A 1 106 ? -41.176 6.500 -5.142 1.00 53.28 106 GLU A CA 1
ATOM 842 C C . GLU A 1 106 ? -40.507 7.319 -4.019 1.00 53.28 106 GLU A C 1
ATOM 844 O O . GLU A 1 106 ? -40.247 8.518 -4.170 1.00 53.28 106 GLU A O 1
ATOM 849 N N . ARG A 1 107 ? -40.210 6.684 -2.878 1.00 52.41 107 ARG A N 1
ATOM 850 C CA . ARG A 1 107 ? -39.539 7.301 -1.722 1.00 52.41 107 ARG A CA 1
ATOM 851 C C . ARG A 1 107 ? -38.018 7.300 -1.878 1.00 52.41 107 ARG A C 1
ATOM 853 O O . ARG A 1 107 ? -37.364 8.266 -1.484 1.00 52.41 107 ARG A O 1
ATOM 860 N N . GLU A 1 108 ? -37.458 6.265 -2.494 1.00 52.19 108 GLU A N 1
ATOM 861 C CA . GLU A 1 108 ? -36.034 6.118 -2.783 1.00 52.19 108 GLU A CA 1
ATOM 862 C C . GLU A 1 108 ? -35.588 6.978 -3.965 1.00 52.19 108 GLU A C 1
ATOM 864 O O . GLU A 1 108 ? -34.516 7.574 -3.879 1.00 52.19 108 GLU A O 1
ATOM 869 N N . GLN A 1 109 ? -36.432 7.199 -4.985 1.00 51.97 109 GLN A N 1
ATOM 870 C CA . GLN A 1 109 ? -36.164 8.213 -6.022 1.00 51.97 109 GLN A CA 1
ATOM 871 C C . GLN A 1 109 ? -35.998 9.635 -5.449 1.00 51.97 109 GLN A C 1
ATOM 873 O O . GLN A 1 109 ? -35.357 10.486 -6.065 1.00 51.97 109 GLN A O 1
ATOM 878 N N . LYS A 1 110 ? -36.537 9.904 -4.250 1.00 53.75 110 LYS A N 1
ATOM 879 C CA . LYS A 1 110 ? -36.380 11.181 -3.534 1.00 53.75 110 LYS A CA 1
ATOM 880 C C . LYS A 1 110 ? -35.187 11.215 -2.575 1.00 53.75 110 LYS A C 1
ATOM 882 O O . LYS A 1 110 ? -34.917 12.275 -2.004 1.00 53.75 110 LYS A O 1
ATOM 887 N N . ARG A 1 111 ? -34.439 10.118 -2.394 1.00 54.91 111 ARG A N 1
ATOM 888 C CA . ARG A 1 111 ? -33.177 10.147 -1.640 1.00 54.91 111 ARG A CA 1
ATOM 889 C C . ARG A 1 111 ? -32.118 10.833 -2.498 1.00 54.91 111 ARG A C 1
ATOM 891 O O . ARG A 1 111 ? -31.397 10.202 -3.262 1.00 54.91 111 ARG A O 1
ATOM 898 N N . LYS A 1 112 ? -32.027 12.159 -2.372 1.00 61.72 112 LYS A N 1
ATOM 899 C CA . LYS A 1 112 ? -30.909 12.935 -2.917 1.00 61.72 112 LYS A CA 1
ATOM 900 C C . LYS A 1 112 ? -29.604 12.370 -2.353 1.00 61.72 112 LYS A C 1
ATOM 902 O O . LYS A 1 112 ? -29.319 12.539 -1.171 1.00 61.72 112 LYS A O 1
ATOM 907 N N . ILE A 1 113 ? -28.813 11.723 -3.203 1.00 65.50 113 ILE A N 1
ATOM 908 C CA . ILE A 1 113 ? -27.425 11.384 -2.894 1.00 65.50 113 ILE A CA 1
ATOM 909 C C . ILE A 1 113 ? -26.659 12.707 -2.884 1.00 65.50 113 ILE A C 1
ATOM 911 O O . ILE A 1 113 ? -26.383 13.286 -3.933 1.00 65.50 113 ILE A O 1
ATOM 915 N N . SER A 1 114 ? -26.372 13.236 -1.695 1.00 70.88 114 SER A N 1
ATOM 916 C CA . SER A 1 114 ? -25.497 14.396 -1.554 1.00 70.88 114 SER A CA 1
ATOM 917 C C . SER A 1 114 ? -24.056 13.912 -1.488 1.00 70.88 114 SER A C 1
ATOM 919 O O . SER A 1 114 ? -23.625 13.368 -0.470 1.00 70.88 114 SER A O 1
ATOM 921 N N . LEU A 1 115 ? -23.307 14.117 -2.566 1.00 73.06 115 LEU A N 1
ATOM 922 C CA . LEU A 1 115 ? -21.857 14.001 -2.514 1.00 73.06 115 LEU A CA 1
ATOM 923 C C . LEU A 1 115 ? -21.324 15.191 -1.721 1.00 73.06 115 LEU A C 1
ATOM 925 O O . LEU A 1 115 ? -21.598 16.343 -2.054 1.00 73.06 115 LEU A O 1
ATOM 929 N N . GLN A 1 116 ? -20.594 14.907 -0.651 1.00 78.06 116 GLN A N 1
ATOM 930 C CA . GLN A 1 116 ? -19.911 15.923 0.134 1.00 78.06 116 GLN A CA 1
ATOM 931 C C . GLN A 1 116 ? -18.415 15.675 0.045 1.00 78.06 116 GLN A C 1
ATOM 933 O O . GLN A 1 116 ? -17.932 14.578 0.333 1.00 78.06 116 GLN A O 1
ATOM 938 N N . LEU A 1 117 ? -17.683 16.710 -0.355 1.00 80.00 117 LEU A N 1
ATOM 939 C CA . LEU A 1 117 ? -16.233 16.715 -0.278 1.00 80.00 117 LEU A CA 1
ATOM 940 C C . LEU A 1 117 ? -15.836 16.753 1.201 1.00 80.00 117 LEU A C 1
ATOM 942 O O . LEU A 1 117 ? -16.008 17.766 1.871 1.00 80.00 117 LEU A O 1
ATOM 946 N N . LEU A 1 118 ? -15.336 15.629 1.716 1.00 73.75 118 LEU A N 1
ATOM 947 C CA . LEU A 1 118 ? -14.929 15.521 3.120 1.00 73.75 118 LEU A CA 1
ATOM 948 C C . LEU A 1 118 ? -13.567 16.161 3.379 1.00 73.75 118 LEU A C 1
ATOM 950 O O . LEU A 1 118 ? -13.330 16.710 4.454 1.00 73.75 118 LEU A O 1
ATOM 954 N N . ARG A 1 119 ? -12.647 16.028 2.420 1.00 70.38 119 ARG A N 1
ATOM 955 C CA . ARG A 1 119 ? -11.279 16.514 2.550 1.00 70.38 119 ARG A CA 1
ATOM 956 C C . ARG A 1 119 ? -10.659 16.691 1.176 1.00 70.38 119 ARG A C 1
ATOM 958 O O . ARG A 1 119 ? -10.601 15.745 0.398 1.00 70.38 119 ARG A O 1
ATOM 965 N N . GLU A 1 120 ? -10.151 17.885 0.935 1.00 76.12 120 GLU A N 1
ATOM 966 C CA . GLU A 1 120 ? -9.228 18.169 -0.153 1.00 76.12 120 GLU A CA 1
ATOM 967 C C . GLU A 1 120 ? -7.809 18.158 0.412 1.00 76.12 120 GLU A C 1
ATOM 969 O O . GLU A 1 120 ? -7.579 18.488 1.580 1.00 76.12 120 GLU A O 1
ATOM 974 N N . THR A 1 121 ? -6.850 17.664 -0.357 1.00 68.69 121 THR A N 1
ATOM 975 C CA . THR A 1 121 ? -5.453 17.629 0.066 1.00 68.69 121 THR A CA 1
ATOM 976 C C . THR A 1 121 ? -4.602 18.070 -1.102 1.00 68.69 121 THR A C 1
ATOM 978 O O . THR A 1 121 ? -4.501 17.360 -2.097 1.00 68.69 121 THR A O 1
ATOM 981 N N . GLU A 1 122 ? -3.999 19.245 -0.963 1.00 68.56 122 GLU A N 1
ATOM 982 C CA . GLU A 1 122 ? -3.051 19.743 -1.945 1.00 68.56 122 GLU A CA 1
ATOM 983 C C . GLU A 1 122 ? -1.784 18.889 -1.930 1.00 68.56 122 GLU A C 1
ATOM 985 O O . GLU A 1 122 ? -1.254 18.517 -0.874 1.00 68.56 122 GLU A O 1
ATOM 990 N N . LEU A 1 123 ? -1.304 18.577 -3.128 1.00 67.62 123 LEU A N 1
ATOM 991 C CA . LEU A 1 123 ? -0.005 17.962 -3.323 1.00 67.62 123 LEU A CA 1
ATOM 992 C C . LEU A 1 123 ? 1.047 19.064 -3.147 1.00 67.62 123 LEU A C 1
ATOM 994 O O . LEU A 1 123 ? 1.031 20.027 -3.917 1.00 67.62 123 LEU A O 1
ATOM 998 N N . PRO A 1 124 ? 1.935 19.000 -2.140 1.00 59.97 124 PRO A N 1
ATOM 999 C CA . PRO A 1 124 ? 3.025 19.955 -2.062 1.00 59.97 124 PRO A CA 1
ATOM 1000 C C . PRO A 1 124 ? 3.904 19.847 -3.303 1.00 59.97 124 PRO A C 1
ATOM 1002 O O . PRO A 1 124 ? 4.140 18.768 -3.842 1.00 59.97 124 PRO A O 1
ATOM 1005 N N . LYS A 1 125 ? 4.414 21.001 -3.724 1.00 59.84 125 LYS A N 1
ATOM 1006 C CA . LYS A 1 125 ? 5.456 21.103 -4.740 1.00 59.84 125 LYS A CA 1
ATOM 1007 C C . LYS A 1 125 ? 6.765 20.653 -4.098 1.00 59.84 125 LYS A C 1
ATOM 1009 O O . LYS A 1 125 ? 7.469 21.464 -3.504 1.00 59.84 125 LYS A O 1
ATOM 1014 N N . THR A 1 126 ? 7.029 19.355 -4.105 1.00 58.12 126 THR A N 1
ATOM 1015 C CA . THR A 1 126 ? 8.292 18.801 -3.618 1.00 58.12 126 THR A CA 1
ATOM 1016 C C . THR A 1 126 ? 9.386 18.983 -4.665 1.00 58.12 126 THR A C 1
ATOM 1018 O O . THR A 1 126 ? 9.168 18.794 -5.862 1.00 58.12 126 THR A O 1
ATOM 1021 N N . GLU A 1 127 ? 10.580 19.357 -4.210 1.00 56.19 127 GLU A N 1
ATOM 1022 C CA . GLU A 1 127 ? 11.792 19.292 -5.025 1.00 56.19 127 GLU A CA 1
ATOM 1023 C C . GLU A 1 127 ? 12.037 17.829 -5.435 1.00 56.19 127 GLU A C 1
ATOM 1025 O O . GLU A 1 127 ? 11.899 16.926 -4.611 1.00 56.19 127 GLU A O 1
ATOM 1030 N N . GLY A 1 128 ? 12.349 17.582 -6.710 1.00 57.75 128 GLY A N 1
ATOM 1031 C CA . GLY A 1 128 ? 12.594 16.230 -7.236 1.00 57.75 128 GLY A CA 1
ATOM 1032 C C . GLY A 1 128 ? 11.389 15.544 -7.889 1.00 57.75 128 GLY A C 1
ATOM 1033 O O . GLY A 1 128 ? 11.550 14.471 -8.468 1.00 57.75 128 GLY A O 1
ATOM 1034 N N . PHE A 1 129 ? 10.205 16.166 -7.877 1.00 63.69 129 PHE A N 1
ATOM 1035 C CA . PHE A 1 129 ? 9.122 15.729 -8.754 1.00 63.69 129 PHE A CA 1
ATOM 1036 C C . PHE A 1 129 ? 9.471 16.065 -10.200 1.00 63.69 129 PHE A C 1
ATOM 1038 O O . PHE A 1 129 ? 9.611 17.237 -10.561 1.00 63.69 129 PHE A O 1
ATOM 1045 N N . SER A 1 130 ? 9.585 15.040 -11.036 1.00 64.88 130 SER A N 1
ATOM 1046 C CA . SER A 1 130 ? 9.522 15.253 -12.474 1.00 64.88 130 SER A CA 1
ATOM 1047 C C . SER A 1 130 ? 8.170 15.883 -12.814 1.00 64.88 130 SER A C 1
ATOM 1049 O O . SER A 1 130 ? 7.135 15.516 -12.248 1.00 64.88 130 SER A O 1
ATOM 1051 N N . SER A 1 131 ? 8.172 16.857 -13.722 1.00 68.88 131 SER A N 1
ATOM 1052 C CA . SER A 1 131 ? 6.969 17.588 -14.135 1.00 68.88 131 SER A CA 1
ATOM 1053 C C . SER A 1 131 ? 5.907 16.691 -14.777 1.00 68.88 131 SER A C 1
ATOM 1055 O O . SER A 1 131 ? 4.762 17.116 -14.927 1.00 68.88 131 SER A O 1
ATOM 1057 N N . THR A 1 132 ? 6.279 15.470 -15.153 1.00 75.25 132 THR A N 1
ATOM 1058 C CA . THR A 1 132 ? 5.425 14.481 -15.809 1.00 75.25 132 THR A CA 1
ATOM 1059 C C . THR A 1 132 ? 4.889 13.409 -14.857 1.00 75.25 132 THR A C 1
ATOM 1061 O O . THR A 1 132 ? 3.967 12.686 -15.228 1.00 75.25 132 THR A O 1
ATOM 1064 N N . CYS A 1 133 ? 5.373 13.353 -13.613 1.00 77.31 133 CYS A N 1
ATOM 1065 C CA . CYS A 1 133 ? 4.959 12.361 -12.627 1.00 77.31 133 CYS A CA 1
ATOM 1066 C C . CYS A 1 133 ? 3.507 12.603 -12.166 1.00 77.31 133 CYS A C 1
ATOM 1068 O O . CYS A 1 133 ? 3.137 13.711 -11.765 1.00 77.31 133 CYS A O 1
ATOM 1070 N N . GLN A 1 134 ? 2.670 11.564 -12.209 1.00 82.00 134 GLN A N 1
ATOM 1071 C CA . GLN A 1 134 ? 1.232 11.649 -11.931 1.00 82.00 134 GLN A CA 1
ATOM 1072 C C . GLN A 1 134 ? 0.789 10.595 -10.906 1.00 82.00 134 GLN A C 1
ATOM 1074 O O . GLN A 1 134 ? 1.397 9.525 -10.806 1.00 82.00 134 GLN A O 1
ATOM 1079 N N . PRO A 1 135 ? -0.273 10.869 -10.121 1.00 86.44 135 PRO A N 1
ATOM 1080 C CA . PRO A 1 135 ? -0.860 9.855 -9.255 1.00 86.44 135 PRO A CA 1
ATOM 1081 C C . PRO A 1 135 ? -1.502 8.764 -10.116 1.00 86.44 135 PRO A C 1
ATOM 1083 O O . PRO A 1 135 ? -2.365 9.063 -10.938 1.00 86.44 135 PRO A O 1
ATOM 1086 N N . PHE A 1 136 ? -1.127 7.502 -9.901 1.00 86.62 136 PHE A N 1
ATOM 1087 C CA . PHE A 1 136 ? -1.671 6.379 -10.683 1.00 86.62 136 PHE A CA 1
ATOM 1088 C C . PHE A 1 136 ? -2.360 5.315 -9.817 1.00 86.62 136 PHE A C 1
ATOM 1090 O O . PHE A 1 136 ? -3.296 4.664 -10.278 1.00 86.62 136 PHE A O 1
ATOM 1097 N N . VAL A 1 137 ? -1.964 5.161 -8.546 1.00 89.88 137 VAL A N 1
ATOM 1098 C CA . VAL A 1 137 ? -2.593 4.216 -7.608 1.00 89.88 137 VAL A CA 1
ATOM 1099 C C . VAL A 1 137 ? -2.915 4.902 -6.288 1.00 89.88 137 VAL A C 1
ATOM 1101 O O . VAL A 1 137 ? -2.072 5.558 -5.680 1.00 89.88 137 VAL A O 1
ATOM 1104 N N . VAL A 1 138 ? -4.147 4.695 -5.818 1.00 91.19 138 VAL A N 1
ATOM 1105 C CA . VAL A 1 138 ? -4.613 5.114 -4.493 1.00 91.19 138 VAL A CA 1
ATOM 1106 C C . VAL A 1 138 ? -5.026 3.877 -3.703 1.00 91.19 138 VAL A C 1
ATOM 1108 O O . VAL A 1 138 ? -5.802 3.041 -4.177 1.00 91.19 138 VAL A O 1
ATOM 1111 N N . ARG A 1 139 ? -4.511 3.757 -2.480 1.00 92.19 139 ARG A N 1
ATOM 1112 C CA . ARG A 1 139 ? -4.827 2.670 -1.552 1.00 92.19 139 ARG A CA 1
ATOM 1113 C C . ARG A 1 139 ? -5.281 3.243 -0.226 1.00 92.19 139 ARG A C 1
ATOM 1115 O O . ARG A 1 139 ? -4.675 4.170 0.306 1.00 92.19 139 ARG A O 1
ATOM 1122 N N . CYS A 1 140 ? -6.343 2.666 0.316 1.00 89.69 140 CYS A N 1
ATOM 1123 C CA . CYS A 1 140 ? -6.908 3.056 1.599 1.00 89.69 140 CYS A CA 1
ATOM 1124 C C . CYS A 1 140 ? -6.641 1.950 2.620 1.00 89.69 140 CYS A C 1
ATOM 1126 O O . CYS A 1 140 ? -6.875 0.777 2.344 1.00 89.69 140 CYS A O 1
ATOM 1128 N N . GLY A 1 141 ? -6.155 2.330 3.796 1.00 86.12 141 GLY A N 1
ATOM 1129 C CA . GLY A 1 141 ? -5.917 1.438 4.924 1.00 86.12 141 GLY A CA 1
ATOM 1130 C C . GLY A 1 141 ? -6.837 1.749 6.102 1.00 86.12 141 GLY A C 1
ATOM 1131 O O . GLY A 1 141 ? -7.498 2.794 6.160 1.00 86.12 141 GLY A O 1
ATOM 1132 N N . LEU A 1 142 ? -6.846 0.853 7.092 1.00 85.06 142 LEU A N 1
ATOM 1133 C CA . LEU A 1 142 ? -7.562 1.087 8.346 1.00 85.06 142 LEU A CA 1
ATOM 1134 C C . LEU A 1 142 ? -7.075 2.364 9.041 1.00 85.06 142 LEU A C 1
ATOM 1136 O O . LEU A 1 142 ? -5.901 2.731 8.966 1.00 85.06 142 LEU A O 1
ATOM 1140 N N . GLY A 1 143 ? -7.985 3.025 9.759 1.00 79.75 143 GLY A N 1
ATOM 1141 C CA . GLY A 1 143 ? -7.676 4.253 10.494 1.00 79.75 143 GLY A CA 1
ATOM 1142 C C . GLY A 1 143 ? -7.595 5.505 9.617 1.00 79.75 143 GLY A C 1
ATOM 1143 O O . GLY A 1 143 ? -6.891 6.441 9.981 1.00 79.75 143 GLY A O 1
ATOM 1144 N N . SER A 1 144 ? -8.312 5.542 8.484 1.00 79.75 144 SER A N 1
ATOM 1145 C CA . SER A 1 144 ? -8.300 6.656 7.514 1.00 79.75 144 SER A CA 1
ATOM 1146 C C . SER A 1 144 ? -6.906 6.959 6.954 1.00 79.75 144 SER A C 1
ATOM 1148 O O . SER A 1 144 ? -6.551 8.122 6.753 1.00 79.75 144 SER A O 1
ATOM 1150 N N . ARG A 1 145 ? -6.109 5.911 6.742 1.00 85.44 145 ARG A N 1
ATOM 1151 C CA . ARG A 1 145 ? -4.800 6.013 6.099 1.00 85.44 145 ARG A CA 1
ATOM 1152 C C . ARG A 1 145 ? -4.984 5.940 4.594 1.00 85.44 145 ARG A C 1
ATOM 1154 O O . ARG A 1 145 ? -5.750 5.106 4.115 1.00 85.44 145 ARG A O 1
ATOM 1161 N N . VAL A 1 146 ? -4.288 6.796 3.863 1.00 88.75 146 VAL A N 1
ATOM 1162 C CA . VAL A 1 146 ? -4.320 6.803 2.399 1.00 88.75 146 VAL A CA 1
ATOM 1163 C C . VAL A 1 146 ? -2.892 6.848 1.886 1.00 88.75 146 VAL A C 1
ATOM 1165 O O . VAL A 1 146 ? -2.117 7.705 2.302 1.00 88.75 146 VAL A O 1
ATOM 1168 N N . ALA A 1 147 ? -2.557 5.920 1.000 1.00 91.06 147 ALA A N 1
ATOM 1169 C CA . ALA A 1 147 ? -1.322 5.913 0.236 1.00 91.06 147 ALA A CA 1
ATOM 1170 C C . ALA A 1 147 ? -1.647 6.284 -1.212 1.00 91.06 147 ALA A C 1
ATOM 1172 O O . ALA A 1 147 ? -2.542 5.688 -1.814 1.00 91.06 147 ALA A O 1
ATOM 1173 N N . VAL A 1 148 ? -0.932 7.260 -1.759 1.00 91.06 148 VAL A N 1
ATOM 1174 C CA . VAL A 1 148 ? -1.013 7.641 -3.171 1.00 91.06 148 VAL A CA 1
ATOM 1175 C C . VAL A 1 148 ? 0.361 7.441 -3.783 1.00 91.06 148 VAL A C 1
ATOM 1177 O O . VAL A 1 148 ? 1.337 8.031 -3.320 1.00 91.06 148 VAL A O 1
ATOM 1180 N N . LEU A 1 149 ? 0.434 6.580 -4.791 1.00 90.62 149 LEU A N 1
ATOM 1181 C CA . LEU A 1 149 ? 1.652 6.297 -5.535 1.00 90.62 149 LEU A CA 1
ATOM 1182 C C . LEU A 1 149 ? 1.704 7.192 -6.766 1.00 90.62 149 LEU A C 1
ATOM 1184 O O . LEU A 1 149 ? 0.715 7.328 -7.494 1.00 90.62 149 LEU A O 1
ATOM 1188 N N . PHE A 1 150 ? 2.878 7.761 -6.992 1.00 87.88 150 PHE A N 1
ATOM 1189 C CA . PHE A 1 150 ? 3.179 8.611 -8.126 1.00 87.88 150 PHE A CA 1
ATOM 1190 C C . PHE A 1 150 ? 4.284 7.974 -8.952 1.00 87.88 150 PHE A C 1
ATOM 1192 O O . PHE A 1 150 ? 5.319 7.552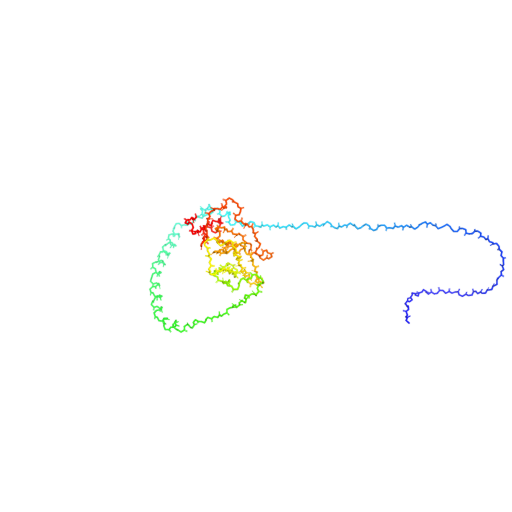 -8.420 1.00 87.88 150 PHE A O 1
ATOM 1199 N N . ALA A 1 151 ? 4.038 7.908 -10.251 1.00 82.50 151 ALA A N 1
ATOM 1200 C CA . ALA A 1 151 ? 4.959 7.371 -11.233 1.00 82.50 151 ALA A CA 1
ATOM 1201 C C . ALA A 1 151 ? 4.857 8.181 -12.528 1.00 82.50 151 ALA A C 1
ATOM 1203 O O . ALA A 1 151 ? 3.921 8.958 -12.730 1.00 82.50 151 ALA A O 1
ATOM 1204 N N . GLU A 1 152 ? 5.850 8.004 -13.388 1.00 80.44 152 GLU A N 1
ATOM 1205 C CA . GLU A 1 152 ? 5.780 8.486 -14.763 1.00 80.44 152 GLU A CA 1
ATOM 1206 C C . GLU A 1 152 ? 4.721 7.695 -15.544 1.00 80.44 152 GLU A C 1
ATOM 1208 O O . GLU A 1 152 ? 4.615 6.488 -15.337 1.00 80.44 152 GLU A O 1
ATOM 1213 N N . PRO A 1 153 ? 3.925 8.333 -16.420 1.00 70.94 153 PRO A N 1
ATOM 1214 C CA . PRO A 1 153 ? 2.887 7.650 -17.193 1.00 70.94 153 PRO A CA 1
ATOM 1215 C C . PRO A 1 153 ? 3.468 6.735 -18.278 1.00 70.94 153 PRO A C 1
ATOM 1217 O O . PRO A 1 153 ? 2.842 5.745 -18.660 1.00 70.94 153 PRO A O 1
ATOM 1220 N N . GLU A 1 154 ? 4.663 7.063 -18.770 1.00 71.50 154 GLU A N 1
ATOM 1221 C CA . GLU A 1 154 ? 5.392 6.291 -19.767 1.00 71.50 154 GLU A CA 1
ATOM 1222 C C . GLU A 1 154 ? 6.694 5.785 -19.150 1.00 71.50 154 GLU A C 1
ATOM 1224 O O . GLU A 1 154 ? 7.529 6.543 -18.659 1.00 71.50 154 GLU A O 1
ATOM 1229 N N . HIS A 1 155 ? 6.851 4.469 -19.162 1.00 65.50 155 HIS A N 1
ATOM 1230 C CA . HIS A 1 155 ? 8.007 3.779 -18.617 1.00 65.50 155 HIS A CA 1
ATOM 1231 C C . HIS A 1 155 ? 8.339 2.609 -19.528 1.00 65.50 155 HIS A C 1
ATOM 1233 O O . HIS A 1 155 ? 7.478 1.772 -19.824 1.00 65.50 155 HIS A O 1
ATOM 1239 N N . ASP A 1 156 ? 9.602 2.538 -19.938 1.00 60.41 156 ASP A N 1
ATOM 1240 C CA . ASP A 1 156 ? 10.140 1.336 -20.546 1.00 60.41 156 ASP A CA 1
ATOM 1241 C C . ASP A 1 156 ? 10.101 0.191 -19.531 1.00 60.41 156 ASP A C 1
ATOM 1243 O O . ASP A 1 156 ? 10.222 0.382 -18.319 1.00 60.41 156 ASP A O 1
ATOM 1247 N N . SER A 1 157 ? 9.964 -1.036 -20.035 1.00 56.75 157 SER A N 1
ATOM 1248 C CA . SER A 1 157 ? 9.893 -2.258 -19.214 1.00 56.75 157 SER A CA 1
ATOM 1249 C C . SER A 1 157 ? 11.072 -2.461 -18.237 1.00 56.75 157 SER A C 1
ATOM 1251 O O . SER A 1 157 ? 10.981 -3.296 -17.337 1.00 56.75 157 SER A O 1
ATOM 1253 N N . HIS A 1 158 ? 12.144 -1.672 -18.374 1.00 57.44 158 HIS A N 1
ATOM 1254 C CA . HIS A 1 158 ? 13.288 -1.585 -17.467 1.00 57.44 158 HIS A CA 1
ATOM 1255 C C . HIS A 1 158 ? 13.511 -0.145 -16.994 1.00 57.44 158 HIS A C 1
ATOM 1257 O O . HIS A 1 158 ? 14.507 0.501 -17.300 1.00 57.44 158 HIS A O 1
ATOM 1263 N N . CYS A 1 159 ? 12.549 0.362 -16.233 1.00 62.88 159 CYS A N 1
ATOM 1264 C CA . CYS A 1 159 ? 12.603 1.685 -15.636 1.00 62.88 159 CYS A CA 1
ATOM 1265 C C . CYS A 1 159 ? 13.547 1.709 -14.414 1.00 62.88 159 CYS A C 1
ATOM 1267 O O . CYS A 1 159 ? 13.100 1.588 -13.273 1.00 62.88 159 CYS A O 1
ATOM 1269 N N . SER A 1 160 ? 14.858 1.830 -14.649 1.00 61.00 160 SER A N 1
ATOM 1270 C CA . SER A 1 160 ? 15.880 1.964 -13.593 1.00 61.00 160 SER A CA 1
ATOM 1271 C C . SER A 1 160 ? 16.228 3.411 -13.238 1.00 61.00 160 SER A C 1
ATOM 1273 O O . SER A 1 160 ? 16.842 3.647 -12.203 1.00 61.00 160 SER A O 1
ATOM 1275 N N . GLU A 1 161 ? 15.872 4.371 -14.093 1.00 63.69 161 GLU A N 1
ATOM 1276 C CA . GLU A 1 161 ? 16.286 5.775 -13.947 1.00 63.69 161 GLU A CA 1
ATOM 1277 C C . GLU A 1 161 ? 15.238 6.648 -13.250 1.00 63.69 161 GLU A C 1
ATOM 1279 O O . GLU A 1 161 ? 15.583 7.656 -12.634 1.00 63.69 161 GLU A O 1
ATOM 1284 N N . HIS A 1 162 ? 13.960 6.264 -13.299 1.00 73.19 162 HIS A N 1
ATOM 1285 C CA . HIS A 1 162 ? 12.910 7.060 -12.679 1.00 73.19 162 HIS A CA 1
ATOM 1286 C C . HIS A 1 162 ? 12.751 6.734 -11.194 1.00 73.19 162 HIS A C 1
ATOM 1288 O O . HIS A 1 162 ? 12.558 5.591 -10.766 1.00 73.19 162 HIS A O 1
ATOM 1294 N N . VAL A 1 163 ? 12.776 7.805 -10.413 1.00 75.94 163 VAL A N 1
ATOM 1295 C CA . VAL A 1 163 ? 12.502 7.796 -8.985 1.00 75.94 163 VAL A CA 1
ATOM 1296 C C . VAL A 1 163 ? 10.999 7.933 -8.782 1.00 75.94 163 VAL A C 1
ATOM 1298 O O . VAL A 1 163 ? 10.370 8.898 -9.216 1.00 75.94 163 VAL A O 1
ATOM 1301 N N . GLY A 1 164 ? 10.419 6.956 -8.098 1.00 77.69 164 GLY A N 1
ATOM 1302 C CA . GLY A 1 164 ? 9.021 6.985 -7.715 1.00 77.69 164 GLY A CA 1
ATOM 1303 C C . GLY A 1 164 ? 8.770 7.768 -6.433 1.00 77.69 164 GLY A C 1
ATOM 1304 O O . GLY A 1 164 ? 9.663 7.921 -5.599 1.00 77.69 164 GLY A O 1
ATOM 1305 N N . HIS A 1 165 ? 7.531 8.210 -6.233 1.00 86.19 165 HIS A N 1
ATOM 1306 C CA . HIS A 1 165 ? 7.148 8.910 -5.009 1.00 86.19 165 HIS A CA 1
ATOM 1307 C C . HIS A 1 165 ? 5.887 8.302 -4.396 1.00 86.19 165 HIS A C 1
ATOM 1309 O O . HIS A 1 165 ? 4.975 7.857 -5.091 1.00 86.19 165 HIS A O 1
ATOM 1315 N N . LEU A 1 166 ? 5.828 8.306 -3.069 1.00 88.44 166 LEU A N 1
ATOM 1316 C CA . LEU A 1 166 ? 4.674 7.895 -2.283 1.00 88.44 166 LEU A CA 1
ATOM 1317 C C . LEU A 1 166 ? 4.260 9.049 -1.372 1.00 88.44 166 LEU A C 1
ATOM 1319 O O . LEU A 1 166 ? 5.057 9.550 -0.580 1.00 88.44 166 LEU A O 1
ATOM 1323 N N . LEU A 1 167 ? 2.985 9.414 -1.434 1.00 87.88 167 LEU A N 1
ATOM 1324 C CA . LEU A 1 167 ? 2.333 10.238 -0.428 1.00 87.88 167 LEU A CA 1
ATOM 1325 C C . LEU A 1 167 ? 1.588 9.332 0.547 1.00 87.88 167 LEU A C 1
ATOM 1327 O O . LEU A 1 167 ? 0.640 8.646 0.165 1.00 87.88 167 LEU A O 1
ATOM 1331 N N . LEU A 1 168 ? 1.968 9.383 1.820 1.00 86.25 168 LEU A N 1
ATOM 1332 C CA . LEU A 1 168 ? 1.261 8.703 2.897 1.00 86.25 168 LEU A CA 1
ATOM 1333 C C . LEU A 1 168 ? 0.552 9.729 3.790 1.00 86.25 168 LEU A C 1
ATOM 1335 O O . LEU A 1 168 ? 1.179 10.485 4.536 1.00 86.25 168 LEU A O 1
ATOM 1339 N N . ASN A 1 169 ? -0.778 9.752 3.704 1.00 80.94 169 ASN A N 1
ATOM 1340 C CA . ASN A 1 169 ? -1.645 10.609 4.504 1.00 80.94 169 ASN A CA 1
ATOM 1341 C C . ASN A 1 169 ? -2.185 9.815 5.696 1.00 80.94 169 ASN A C 1
ATOM 1343 O O . ASN A 1 169 ? -2.974 8.877 5.545 1.00 80.94 169 ASN A O 1
ATOM 1347 N N . LEU A 1 170 ? -1.751 10.207 6.891 1.00 74.94 170 LEU A N 1
ATOM 1348 C CA . LEU A 1 170 ? -2.277 9.703 8.151 1.00 74.94 170 LEU A CA 1
ATOM 1349 C C . LEU A 1 170 ? -3.311 10.699 8.678 1.00 74.94 170 LEU A C 1
ATOM 1351 O O . LEU A 1 170 ? -3.113 11.910 8.602 1.00 74.94 170 LEU A O 1
ATOM 1355 N N . ARG A 1 171 ? -4.419 10.176 9.218 1.00 64.25 171 ARG A N 1
ATOM 1356 C CA . ARG A 1 171 ? -5.694 10.846 9.547 1.00 64.25 171 ARG A CA 1
ATOM 1357 C C . ARG A 1 171 ? -5.614 12.256 10.154 1.00 64.25 171 ARG A C 1
ATOM 1359 O O . ARG A 1 171 ? -6.631 12.945 10.130 1.00 64.25 171 ARG A O 1
ATOM 1366 N N . ARG A 1 172 ? -4.496 12.681 10.759 1.00 59.69 172 ARG A N 1
ATOM 1367 C CA . ARG A 1 172 ? -4.444 13.912 11.567 1.00 59.69 172 ARG A CA 1
ATOM 1368 C C . ARG A 1 172 ? -3.177 14.760 11.508 1.00 59.69 172 ARG A C 1
ATOM 1370 O O . ARG A 1 172 ? -3.268 15.912 11.921 1.00 59.69 172 ARG A O 1
ATOM 1377 N N . LYS A 1 173 ? -2.023 14.277 11.042 1.00 57.28 173 LYS A N 1
ATOM 1378 C CA . LYS A 1 173 ? -0.782 15.069 11.108 1.00 57.28 173 LYS A CA 1
ATOM 1379 C C . LYS A 1 173 ? 0.156 14.725 9.958 1.00 57.28 173 LYS A C 1
ATOM 1381 O O . LYS A 1 173 ? 0.768 13.668 9.957 1.00 57.28 173 LYS A O 1
ATOM 1386 N N . GLN A 1 174 ? 0.257 15.683 9.040 1.00 63.03 174 GLN A N 1
ATOM 1387 C CA . GLN A 1 174 ? 1.219 15.773 7.944 1.00 63.03 174 GLN A CA 1
ATOM 1388 C C . GLN A 1 174 ? 1.104 14.712 6.840 1.00 63.03 174 GLN A C 1
ATOM 1390 O O . GLN A 1 174 ? 0.986 13.508 7.053 1.00 63.03 174 GLN A O 1
ATOM 1395 N N . ASN A 1 175 ? 1.152 15.226 5.617 1.00 70.19 175 ASN A N 1
ATOM 1396 C CA . ASN A 1 175 ? 1.398 14.461 4.412 1.00 70.19 175 ASN A CA 1
ATOM 1397 C C . ASN A 1 175 ? 2.875 14.073 4.410 1.00 70.19 175 ASN A C 1
ATOM 1399 O O . ASN A 1 175 ? 3.729 14.958 4.368 1.00 70.19 175 ASN A O 1
ATOM 1403 N N . ASN A 1 176 ? 3.169 12.777 4.480 1.00 77.69 176 ASN A N 1
ATOM 1404 C CA . ASN A 1 176 ? 4.546 12.301 4.444 1.00 77.69 176 ASN A CA 1
ATOM 1405 C C . ASN A 1 176 ? 4.886 11.909 3.014 1.00 77.69 176 ASN A C 1
ATOM 1407 O O . ASN A 1 176 ? 4.290 10.981 2.464 1.00 77.69 176 ASN A O 1
ATOM 1411 N N . TRP A 1 177 ? 5.822 12.647 2.429 1.00 82.00 177 TRP A N 1
ATOM 1412 C CA . TRP A 1 177 ? 6.371 12.352 1.116 1.00 82.00 177 TRP A CA 1
ATOM 1413 C C . TRP A 1 177 ? 7.580 11.459 1.267 1.00 82.00 177 TRP A C 1
ATOM 1415 O O . TRP A 1 177 ? 8.502 11.761 2.022 1.00 82.00 177 TRP A O 1
ATOM 1425 N N . ILE A 1 178 ? 7.537 10.340 0.564 1.00 85.69 178 ILE A N 1
ATOM 1426 C CA . ILE A 1 178 ? 8.538 9.294 0.644 1.00 85.69 178 ILE A CA 1
ATOM 1427 C C . ILE A 1 178 ? 9.058 9.094 -0.771 1.00 85.69 178 ILE A C 1
ATOM 1429 O O . ILE A 1 178 ? 8.316 8.678 -1.663 1.00 85.69 178 ILE A O 1
ATOM 1433 N N . GLN A 1 179 ? 10.330 9.423 -0.971 1.00 86.19 179 GLN A N 1
ATOM 1434 C CA . GLN A 1 179 ? 11.043 9.092 -2.193 1.00 86.19 179 GLN A CA 1
ATOM 1435 C C . GLN A 1 179 ? 11.326 7.589 -2.194 1.00 86.19 179 GLN A C 1
ATOM 1437 O O . GLN A 1 179 ? 11.841 7.042 -1.216 1.00 86.19 179 GLN A O 1
ATOM 1442 N N . LEU A 1 180 ? 10.956 6.918 -3.278 1.00 86.62 180 LEU A N 1
ATOM 1443 C CA . LEU A 1 180 ? 11.161 5.488 -3.455 1.00 86.62 180 LEU A CA 1
ATOM 1444 C C . LEU A 1 180 ? 12.435 5.245 -4.278 1.00 86.62 180 LEU A C 1
ATOM 1446 O O . LEU A 1 180 ? 12.779 6.060 -5.131 1.00 86.62 180 LEU A O 1
ATOM 1450 N N . PRO A 1 181 ? 13.135 4.120 -4.057 1.00 82.44 181 PRO A N 1
ATOM 1451 C CA . PRO A 1 181 ? 14.358 3.788 -4.789 1.00 82.44 181 PRO A CA 1
ATOM 1452 C C . PRO A 1 181 ? 14.117 3.476 -6.274 1.00 82.44 181 PRO A C 1
ATOM 1454 O O . PRO A 1 181 ? 15.062 3.511 -7.052 1.00 82.44 181 PRO A O 1
ATOM 1457 N N . ALA A 1 182 ? 12.878 3.171 -6.666 1.00 83.50 182 ALA A N 1
ATOM 1458 C CA . ALA A 1 182 ? 12.457 2.952 -8.048 1.00 83.50 182 ALA A CA 1
ATOM 1459 C C . ALA A 1 182 ? 10.982 3.350 -8.217 1.00 83.50 182 ALA A C 1
ATOM 1461 O O . ALA A 1 182 ? 10.294 3.647 -7.232 1.00 83.50 182 ALA A O 1
ATOM 1462 N N . CYS A 1 183 ? 10.474 3.330 -9.451 1.00 86.38 183 CYS A N 1
ATOM 1463 C CA . CYS A 1 183 ? 9.052 3.547 -9.710 1.00 86.38 183 CYS A CA 1
ATOM 1464 C C . CYS A 1 183 ? 8.176 2.517 -8.974 1.00 86.38 183 CYS A C 1
ATOM 1466 O O . CYS A 1 183 ? 8.405 1.315 -9.126 1.00 86.38 183 CYS A O 1
ATOM 1468 N N . PRO A 1 184 ? 7.158 2.951 -8.210 1.00 89.69 184 PRO A N 1
ATOM 1469 C CA . PRO A 1 184 ? 6.177 2.057 -7.613 1.00 89.69 184 PRO A CA 1
ATOM 1470 C C . PRO A 1 184 ? 5.267 1.461 -8.681 1.00 89.69 184 PRO A C 1
ATOM 1472 O O . PRO A 1 184 ? 4.938 2.133 -9.652 1.00 89.69 184 PRO A O 1
ATOM 1475 N N . SER A 1 185 ? 4.810 0.233 -8.464 1.00 90.06 185 SER A N 1
ATOM 1476 C CA . SER A 1 185 ? 3.895 -0.479 -9.361 1.00 90.06 185 SER A CA 1
ATOM 1477 C C . SER A 1 185 ? 2.541 -0.791 -8.710 1.00 90.06 185 SER A C 1
ATOM 1479 O O . SER A 1 185 ? 1.504 -0.633 -9.343 1.00 90.06 185 SER A O 1
ATOM 1481 N N . ASP A 1 186 ? 2.524 -1.169 -7.431 1.00 92.94 186 ASP A N 1
ATOM 1482 C CA . ASP A 1 186 ? 1.302 -1.340 -6.633 1.00 92.94 186 ASP A CA 1
ATOM 1483 C C . ASP A 1 186 ? 1.622 -1.190 -5.138 1.00 92.94 186 ASP A C 1
ATOM 1485 O O . ASP A 1 186 ? 2.788 -1.164 -4.738 1.00 92.94 186 ASP A O 1
ATOM 1489 N N . ALA A 1 187 ? 0.602 -1.099 -4.288 1.00 94.56 187 ALA A N 1
ATOM 1490 C CA . ALA A 1 187 ? 0.776 -1.146 -2.845 1.00 94.56 187 ALA A CA 1
ATOM 1491 C C . ALA A 1 187 ? -0.414 -1.787 -2.128 1.00 94.56 187 ALA A C 1
ATOM 1493 O O . ALA A 1 187 ? -1.549 -1.767 -2.607 1.00 94.56 187 ALA A O 1
ATOM 1494 N N . ILE A 1 188 ? -0.164 -2.286 -0.919 1.00 94.38 188 ILE A N 1
ATOM 1495 C CA . ILE A 1 188 ? -1.196 -2.814 -0.031 1.00 94.38 188 ILE A CA 1
ATOM 1496 C C . ILE A 1 188 ? -0.882 -2.487 1.428 1.00 94.38 188 ILE A C 1
ATOM 1498 O O . ILE A 1 188 ? 0.260 -2.570 1.881 1.00 94.38 188 ILE A O 1
ATOM 1502 N N . PHE A 1 189 ? -1.907 -2.111 2.190 1.00 93.25 189 PHE A N 1
ATOM 1503 C CA . PHE A 1 189 ? -1.772 -1.976 3.636 1.00 93.25 189 PHE A CA 1
ATOM 1504 C C . PHE A 1 189 ? -1.834 -3.350 4.304 1.00 93.25 189 PHE A C 1
ATOM 1506 O O . PHE A 1 189 ? -2.635 -4.206 3.931 1.00 93.25 189 PHE A O 1
ATOM 1513 N N . GLY A 1 190 ? -1.015 -3.542 5.335 1.00 89.44 190 GLY A N 1
ATOM 1514 C CA . GLY A 1 190 ? -1.175 -4.654 6.262 1.00 89.44 190 GLY A CA 1
ATOM 1515 C C . GLY A 1 190 ? -2.446 -4.508 7.095 1.00 89.44 190 GLY A C 1
ATOM 1516 O O . GLY A 1 190 ? -3.007 -3.417 7.221 1.00 89.44 190 GLY A O 1
ATOM 1517 N N . ARG A 1 191 ? -2.858 -5.608 7.725 1.00 81.31 191 ARG A N 1
ATOM 1518 C CA . ARG A 1 191 ? -4.114 -5.739 8.475 1.00 81.31 191 ARG A CA 1
ATOM 1519 C C . ARG A 1 191 ? -4.439 -4.571 9.403 1.00 81.31 191 ARG A C 1
ATOM 1521 O O . ARG A 1 191 ? -5.555 -4.075 9.411 1.00 81.31 191 ARG A O 1
ATOM 1528 N N . HIS A 1 192 ? -3.473 -4.123 10.202 1.00 81.50 192 HIS A N 1
ATOM 1529 C CA . HIS A 1 192 ? -3.681 -3.047 11.182 1.00 81.50 192 HIS A CA 1
ATOM 1530 C C . HIS A 1 192 ? -3.397 -1.642 10.611 1.00 81.50 192 HIS A C 1
ATOM 1532 O O . HIS A 1 192 ? -3.523 -0.627 11.302 1.00 81.50 192 HIS A O 1
ATOM 1538 N N . GLY A 1 193 ? -3.039 -1.564 9.326 1.00 82.25 193 GLY A N 1
ATOM 1539 C CA . GLY A 1 193 ? -2.651 -0.344 8.616 1.00 82.25 193 GLY A CA 1
ATOM 1540 C C . GLY A 1 193 ? -1.327 0.258 9.091 1.00 82.25 193 GLY A C 1
ATOM 1541 O O . GLY A 1 193 ? -0.995 1.370 8.707 1.00 82.25 193 GLY A O 1
ATOM 1542 N N . GLU A 1 194 ? -0.594 -0.450 9.947 1.00 86.50 194 GLU A N 1
ATOM 1543 C CA . GLU A 1 194 ? 0.692 -0.033 10.524 1.00 86.50 194 GLU A CA 1
ATOM 1544 C C . GLU A 1 194 ? 1.861 -0.261 9.569 1.00 86.50 194 GLU A C 1
ATOM 1546 O O . GLU A 1 194 ? 2.913 0.352 9.716 1.00 86.50 194 GLU A O 1
ATOM 1551 N N . ILE A 1 195 ? 1.660 -1.137 8.588 1.00 90.44 195 ILE A N 1
ATOM 1552 C CA . ILE A 1 195 ? 2.628 -1.505 7.566 1.00 90.44 195 ILE A CA 1
ATOM 1553 C C . ILE A 1 195 ? 2.001 -1.213 6.206 1.00 90.44 195 ILE A C 1
ATOM 1555 O O . ILE A 1 195 ? 0.817 -1.489 5.990 1.00 90.44 195 ILE A O 1
ATOM 1559 N N . LEU A 1 196 ? 2.801 -0.673 5.297 1.00 93.31 196 LEU A N 1
ATOM 1560 C CA . LEU A 1 196 ? 2.481 -0.509 3.888 1.00 93.31 196 LEU A CA 1
ATOM 1561 C C . LEU A 1 196 ? 3.515 -1.282 3.073 1.00 93.31 196 LEU A C 1
ATOM 1563 O O . LEU A 1 196 ? 4.713 -1.065 3.228 1.00 93.31 196 LEU A O 1
ATOM 1567 N N . ILE A 1 197 ? 3.050 -2.175 2.212 1.00 93.38 197 ILE A N 1
ATOM 1568 C CA . ILE A 1 197 ? 3.894 -2.911 1.276 1.00 93.38 197 ILE A CA 1
ATOM 1569 C C . ILE A 1 197 ? 3.777 -2.218 -0.073 1.00 93.38 197 ILE A C 1
ATOM 1571 O O . ILE A 1 197 ? 2.663 -1.974 -0.530 1.00 93.38 197 ILE A O 1
ATOM 1575 N N . VAL A 1 198 ? 4.907 -1.874 -0.683 1.00 93.19 198 VAL A N 1
ATOM 1576 C CA . VAL A 1 198 ? 4.972 -1.170 -1.969 1.00 93.19 198 VAL A CA 1
ATOM 1577 C C . VAL A 1 198 ? 5.791 -2.002 -2.938 1.00 93.19 198 VAL A C 1
ATOM 1579 O O . VAL A 1 198 ? 6.966 -2.248 -2.692 1.00 93.19 198 VAL A O 1
ATOM 1582 N N . GLY A 1 199 ? 5.174 -2.432 -4.029 1.00 91.06 199 GLY A N 1
ATOM 1583 C CA . GLY A 1 199 ? 5.842 -3.083 -5.148 1.00 91.06 199 GLY A CA 1
ATOM 1584 C C . GLY A 1 199 ? 6.501 -2.052 -6.045 1.00 91.06 199 GLY A C 1
ATOM 1585 O O . GLY A 1 199 ? 6.019 -0.925 -6.173 1.00 91.06 199 GLY A O 1
ATOM 1586 N N . LEU A 1 200 ? 7.609 -2.443 -6.653 1.00 87.56 200 LEU A N 1
ATOM 1587 C CA . LEU A 1 200 ? 8.404 -1.624 -7.547 1.00 87.56 200 LEU A CA 1
ATOM 1588 C C . LEU A 1 200 ? 8.402 -2.229 -8.955 1.00 87.56 200 LEU A C 1
ATOM 1590 O O . LEU A 1 200 ? 8.250 -3.439 -9.152 1.00 87.56 200 LEU A O 1
ATOM 1594 N N . TYR A 1 201 ? 8.621 -1.381 -9.957 1.00 85.38 201 TYR A N 1
ATOM 1595 C CA . TYR A 1 201 ? 8.658 -1.777 -11.366 1.00 85.38 201 TYR A CA 1
ATOM 1596 C C . TYR A 1 201 ? 9.791 -2.755 -11.707 1.00 85.38 201 TYR A C 1
ATOM 1598 O O . TYR A 1 201 ? 9.686 -3.505 -12.676 1.00 85.38 201 TYR A O 1
ATOM 1606 N N . ASN A 1 202 ? 10.847 -2.791 -10.894 1.00 82.12 202 ASN A N 1
ATOM 1607 C CA . ASN A 1 202 ? 11.942 -3.752 -11.020 1.00 82.12 202 ASN A CA 1
ATOM 1608 C C . ASN A 1 202 ? 11.592 -5.159 -10.480 1.00 82.12 202 ASN A C 1
ATOM 1610 O O . ASN A 1 202 ? 12.422 -6.056 -10.576 1.00 82.12 202 ASN A O 1
ATOM 1614 N N . GLY A 1 203 ? 10.386 -5.364 -9.934 1.00 83.25 203 GLY A N 1
ATOM 1615 C CA . GLY A 1 203 ? 9.941 -6.640 -9.362 1.00 83.25 203 GLY A CA 1
ATOM 1616 C C . GLY A 1 203 ? 10.285 -6.836 -7.885 1.00 83.25 203 GLY A C 1
ATOM 1617 O O . GLY A 1 203 ? 9.944 -7.863 -7.299 1.00 83.25 203 GLY A O 1
ATOM 1618 N N . GLU A 1 204 ? 10.921 -5.852 -7.256 1.00 86.12 204 GLU A N 1
ATOM 1619 C CA . GLU A 1 204 ? 11.136 -5.840 -5.813 1.00 86.12 204 GLU A CA 1
ATOM 1620 C C . GLU A 1 204 ? 9.924 -5.252 -5.084 1.00 86.12 204 GLU A C 1
ATOM 1622 O O . GLU A 1 204 ? 9.047 -4.622 -5.675 1.00 86.12 204 GLU A O 1
ATOM 1627 N N . PHE A 1 205 ? 9.879 -5.423 -3.766 1.00 89.38 205 PHE A N 1
ATOM 1628 C CA . PHE A 1 205 ? 8.935 -4.706 -2.921 1.00 89.38 205 PHE A CA 1
ATOM 1629 C C . PHE A 1 205 ? 9.605 -4.211 -1.642 1.00 89.38 205 PHE A C 1
ATOM 1631 O O . PHE A 1 205 ? 10.628 -4.731 -1.188 1.00 89.38 205 PHE A O 1
ATOM 1638 N N . LEU A 1 206 ? 9.010 -3.176 -1.067 1.00 89.50 206 LEU A N 1
ATOM 1639 C CA . LEU A 1 206 ? 9.432 -2.524 0.159 1.00 89.50 206 LEU A CA 1
ATOM 1640 C C . LEU A 1 206 ? 8.357 -2.700 1.215 1.00 89.50 206 LEU A C 1
ATOM 1642 O O . LEU A 1 206 ? 7.167 -2.567 0.934 1.00 89.50 206 LEU A O 1
ATOM 1646 N N . LEU A 1 207 ? 8.791 -2.929 2.445 1.00 91.69 207 LEU A N 1
ATOM 1647 C CA . LEU A 1 207 ? 7.939 -2.906 3.618 1.00 91.69 207 LEU A CA 1
ATOM 1648 C C . LEU A 1 207 ? 8.207 -1.600 4.367 1.00 91.69 207 LEU A C 1
ATOM 1650 O O . LEU A 1 207 ? 9.298 -1.385 4.895 1.00 91.69 207 LEU A O 1
ATOM 1654 N N . LEU A 1 208 ? 7.221 -0.712 4.389 1.00 92.00 208 LEU A N 1
ATOM 1655 C CA . LEU A 1 208 ? 7.299 0.612 4.994 1.00 92.00 208 LEU A CA 1
ATOM 1656 C C . LEU A 1 208 ? 6.444 0.671 6.258 1.00 92.00 208 LEU A C 1
ATOM 1658 O O . LEU A 1 208 ? 5.351 0.106 6.317 1.00 92.00 208 LEU A O 1
ATOM 1662 N N . SER A 1 209 ? 6.914 1.403 7.262 1.00 90.38 209 SER A N 1
ATOM 166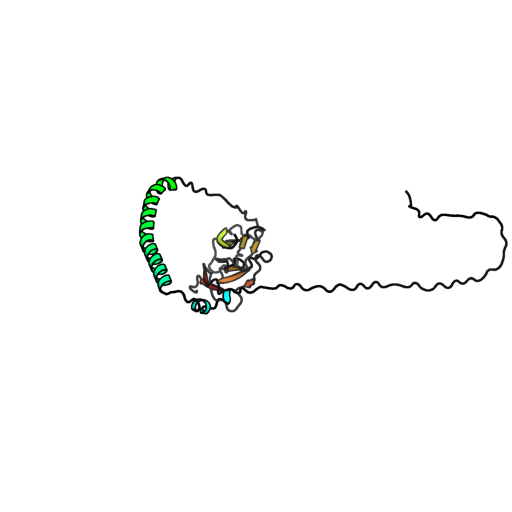3 C CA . SER A 1 209 ? 6.100 1.728 8.431 1.00 90.38 209 SER A CA 1
ATOM 1664 C C . SER A 1 209 ? 5.109 2.850 8.113 1.00 90.38 209 SER A C 1
ATOM 1666 O O . SER A 1 209 ? 5.466 3.891 7.561 1.00 90.38 209 SER A O 1
ATOM 1668 N N . ALA A 1 210 ? 3.857 2.652 8.510 1.00 88.00 210 ALA A N 1
ATOM 1669 C CA . ALA A 1 210 ? 2.775 3.633 8.484 1.00 88.00 210 ALA A CA 1
ATOM 1670 C C . ALA A 1 210 ? 2.329 4.040 9.906 1.00 88.00 210 ALA A C 1
ATOM 1672 O O . ALA A 1 210 ? 1.244 4.602 10.099 1.00 88.00 210 ALA A O 1
ATOM 1673 N N . LEU A 1 211 ? 3.158 3.744 10.914 1.00 85.81 211 LEU A N 1
ATOM 1674 C CA . LEU A 1 211 ? 2.969 4.188 12.293 1.00 85.81 211 LEU A CA 1
ATOM 1675 C C . LEU A 1 211 ? 3.413 5.639 12.473 1.00 85.81 211 LEU A C 1
ATOM 1677 O O . LEU A 1 211 ? 4.443 6.065 11.945 1.00 85.81 211 LEU A O 1
ATOM 1681 N N . GLU A 1 212 ? 2.655 6.385 13.277 1.00 78.12 212 GLU A N 1
ATOM 1682 C CA . GLU A 1 212 ? 3.022 7.745 13.669 1.00 78.12 212 GLU A CA 1
ATOM 1683 C C . GLU A 1 212 ? 4.411 7.747 14.339 1.00 78.12 212 GLU A C 1
ATOM 1685 O O . GLU A 1 212 ? 4.723 6.886 15.160 1.00 78.12 212 GLU A O 1
ATOM 1690 N N . GLY A 1 213 ? 5.273 8.687 13.941 1.00 77.00 213 GLY A N 1
ATOM 1691 C CA . GLY A 1 213 ? 6.661 8.791 14.415 1.00 77.00 213 GLY A CA 1
ATOM 1692 C C . GLY A 1 213 ? 7.698 7.989 13.617 1.00 77.00 213 GLY A C 1
ATOM 1693 O O . GLY A 1 213 ? 8.879 8.294 13.712 1.00 77.00 213 GLY A O 1
ATOM 1694 N N . ASN A 1 214 ? 7.283 7.022 12.789 1.00 83.44 214 ASN A N 1
ATOM 1695 C CA . ASN A 1 214 ? 8.176 6.244 11.913 1.00 83.44 214 ASN A CA 1
ATOM 1696 C C . ASN A 1 214 ? 7.668 6.178 10.462 1.00 83.44 214 ASN A C 1
ATOM 1698 O O . ASN A 1 214 ? 7.979 5.235 9.736 1.00 83.44 214 ASN A O 1
ATOM 1702 N N . VAL A 1 215 ? 6.858 7.150 10.045 1.00 85.12 215 VAL A N 1
ATOM 1703 C CA . VAL A 1 215 ? 6.178 7.136 8.746 1.00 85.12 215 VAL A CA 1
ATOM 1704 C C . VAL A 1 215 ? 7.190 7.060 7.605 1.00 85.12 215 VAL A C 1
ATOM 1706 O O . VAL A 1 215 ? 8.121 7.856 7.542 1.00 85.12 215 VAL A O 1
ATOM 1709 N N . GLY A 1 216 ? 7.015 6.092 6.708 1.00 82.31 216 GLY A N 1
ATOM 1710 C CA . GLY A 1 216 ? 7.882 5.902 5.547 1.00 82.31 216 GLY A CA 1
ATOM 1711 C C . GLY A 1 216 ? 9.238 5.276 5.842 1.00 82.31 216 GLY A C 1
ATOM 1712 O O . GLY A 1 216 ? 10.013 5.057 4.915 1.00 82.31 216 GLY A O 1
ATOM 1713 N N . LYS A 1 217 ? 9.530 4.930 7.102 1.00 87.31 217 LYS A N 1
ATOM 1714 C CA . LYS A 1 217 ? 10.743 4.185 7.436 1.00 87.31 217 LYS A CA 1
ATOM 1715 C C . LYS A 1 217 ? 10.699 2.822 6.749 1.00 87.31 217 LYS A C 1
ATOM 1717 O O . LYS A 1 217 ? 9.761 2.053 6.970 1.00 87.31 217 LYS A O 1
ATOM 1722 N N . VAL A 1 218 ? 11.729 2.524 5.960 1.00 87.31 218 VAL A N 1
ATOM 1723 C CA . VAL A 1 218 ? 11.937 1.199 5.369 1.00 87.31 218 VAL A CA 1
ATOM 1724 C C . VAL A 1 218 ? 12.215 0.218 6.503 1.00 87.31 218 VAL A C 1
ATOM 1726 O O . VAL A 1 218 ? 13.240 0.297 7.178 1.00 87.31 218 VAL A O 1
ATOM 1729 N N . LEU A 1 219 ? 11.255 -0.665 6.751 1.00 85.62 219 LEU A N 1
ATOM 1730 C CA . LEU A 1 219 ? 11.369 -1.760 7.710 1.00 85.62 219 LEU A CA 1
ATOM 1731 C C . LEU A 1 219 ? 12.081 -2.951 7.077 1.00 85.62 219 LEU A C 1
ATOM 1733 O O . LEU A 1 219 ? 12.792 -3.681 7.761 1.00 85.62 219 LEU A O 1
ATOM 1737 N N . TRP A 1 220 ? 11.888 -3.129 5.772 1.00 82.12 220 TRP A N 1
ATOM 1738 C CA . TRP A 1 220 ? 12.547 -4.156 4.988 1.00 82.12 220 TRP A CA 1
ATOM 1739 C C . TRP A 1 220 ? 12.557 -3.761 3.510 1.00 82.12 220 TRP A C 1
ATOM 1741 O O . TRP A 1 220 ? 11.568 -3.245 2.987 1.00 82.12 220 TRP A O 1
ATOM 1751 N N . ASN A 1 221 ? 13.679 -3.994 2.843 1.00 72.88 221 ASN A N 1
ATOM 1752 C CA . ASN A 1 221 ? 13.831 -3.884 1.400 1.00 72.88 221 ASN A CA 1
ATOM 1753 C C . ASN A 1 221 ? 14.075 -5.287 0.835 1.00 72.88 221 ASN A C 1
ATOM 1755 O O . ASN A 1 221 ? 14.774 -6.075 1.460 1.00 72.88 221 ASN A O 1
ATOM 1759 N N . GLY A 1 222 ? 13.522 -5.588 -0.341 1.00 61.78 222 GLY A N 1
ATOM 1760 C CA . GLY A 1 222 ? 13.577 -6.884 -1.040 1.00 61.78 222 GLY A CA 1
ATOM 1761 C C . GLY A 1 222 ? 14.926 -7.606 -1.176 1.00 61.78 222 GLY A C 1
ATOM 1762 O O . GLY A 1 222 ? 14.947 -8.721 -1.698 1.00 61.78 222 GLY A O 1
ATOM 1763 N N . GLY A 1 223 ? 16.032 -7.018 -0.710 1.00 54.00 223 GLY A N 1
ATOM 1764 C CA . GLY A 1 223 ? 17.371 -7.596 -0.663 1.00 54.00 223 GLY A CA 1
ATOM 1765 C C . GLY A 1 223 ? 17.486 -8.694 0.395 1.00 54.00 223 GLY A C 1
ATOM 1766 O O . GLY A 1 223 ? 17.998 -8.486 1.490 1.00 54.00 223 GLY A O 1
ATOM 1767 N N . GLY A 1 224 ? 16.997 -9.883 0.065 1.00 56.72 224 GLY A N 1
ATOM 1768 C CA . GLY A 1 224 ? 17.049 -11.074 0.909 1.00 56.72 224 GLY A CA 1
ATOM 1769 C C . GLY A 1 224 ? 16.703 -12.332 0.102 1.00 56.72 224 GLY A C 1
ATOM 1770 O O . GLY A 1 224 ? 16.822 -12.309 -1.119 1.00 56.72 224 GLY A O 1
ATOM 1771 N N . PRO A 1 225 ? 16.234 -13.431 0.721 1.00 50.09 225 PRO A N 1
ATOM 1772 C CA . PRO A 1 225 ? 15.874 -14.679 0.017 1.00 50.09 225 PRO A CA 1
ATOM 1773 C C . PRO A 1 225 ? 14.731 -14.534 -1.012 1.00 50.09 225 PRO A C 1
ATOM 1775 O O . PRO A 1 225 ? 14.420 -15.467 -1.742 1.00 50.09 225 PRO A O 1
ATOM 1778 N N . THR A 1 226 ? 14.105 -13.365 -1.055 1.00 56.16 226 THR A N 1
ATOM 1779 C CA . THR A 1 226 ? 13.054 -12.923 -1.978 1.00 56.16 226 THR A CA 1
ATOM 1780 C C . THR A 1 226 ? 13.590 -12.163 -3.193 1.00 56.16 226 THR A C 1
ATOM 1782 O O . THR A 1 226 ? 12.815 -11.835 -4.091 1.00 56.16 226 THR A O 1
ATOM 1785 N N . ALA A 1 227 ? 14.887 -11.837 -3.219 1.00 61.00 227 ALA A N 1
ATOM 1786 C CA . ALA A 1 227 ? 15.518 -11.178 -4.353 1.00 61.00 227 ALA A CA 1
ATOM 1787 C C . ALA A 1 227 ? 15.357 -12.064 -5.598 1.00 61.00 227 ALA A C 1
ATOM 1789 O O . ALA A 1 227 ? 15.764 -13.225 -5.605 1.00 61.00 227 ALA A O 1
ATOM 1790 N N . GLY A 1 228 ? 14.722 -11.527 -6.641 1.00 63.75 228 GLY A N 1
ATOM 1791 C CA . GLY A 1 228 ? 14.429 -12.272 -7.868 1.00 63.75 228 GLY A CA 1
ATOM 1792 C C . GLY A 1 228 ? 13.148 -13.118 -7.847 1.00 63.75 228 GLY A C 1
ATOM 1793 O O . GLY A 1 228 ? 12.966 -13.927 -8.762 1.00 63.75 228 GLY A O 1
ATOM 1794 N N . LEU A 1 229 ? 12.250 -12.934 -6.862 1.00 75.88 229 LEU A N 1
ATOM 1795 C CA . LEU A 1 229 ? 10.881 -13.481 -6.911 1.00 75.88 229 LEU A CA 1
ATOM 1796 C C . LEU A 1 229 ? 10.190 -13.077 -8.212 1.00 75.88 229 LEU A C 1
ATOM 1798 O O . LEU A 1 229 ? 9.769 -13.948 -8.973 1.00 75.88 229 LEU A O 1
ATOM 1802 N N . HIS A 1 230 ? 10.183 -11.774 -8.492 1.00 82.38 230 HIS A N 1
ATOM 1803 C CA . HIS A 1 230 ? 9.759 -11.232 -9.771 1.00 82.38 230 HIS A CA 1
ATOM 1804 C C . HIS A 1 230 ? 10.943 -10.589 -10.488 1.00 82.38 230 HIS A C 1
ATOM 1806 O O . HIS A 1 230 ? 11.745 -9.885 -9.879 1.00 82.38 230 HIS A O 1
ATOM 1812 N N . SER A 1 231 ? 11.058 -10.831 -11.793 1.00 83.19 231 SER A N 1
ATOM 1813 C CA . SER A 1 231 ? 12.012 -10.133 -12.668 1.00 83.19 231 SER A CA 1
ATOM 1814 C C . SER A 1 231 ? 11.410 -8.893 -13.336 1.00 83.19 231 SER A C 1
ATOM 1816 O O . SER A 1 231 ? 12.086 -8.207 -14.105 1.00 83.19 231 SER A O 1
ATOM 1818 N N . ARG A 1 232 ? 10.121 -8.635 -13.091 1.00 84.56 232 ARG A N 1
ATOM 1819 C CA . ARG A 1 232 ? 9.334 -7.535 -13.655 1.00 84.56 232 ARG A CA 1
ATOM 1820 C C . ARG A 1 232 ? 8.362 -6.982 -12.620 1.00 84.56 232 ARG A C 1
ATOM 1822 O O . ARG A 1 232 ? 8.117 -7.618 -11.601 1.00 84.56 232 ARG A O 1
ATOM 1829 N N . ALA A 1 233 ? 7.775 -5.831 -12.934 1.00 87.06 233 ALA A N 1
ATOM 1830 C CA . ALA A 1 233 ? 6.848 -5.103 -12.078 1.00 87.06 233 ALA A CA 1
ATOM 1831 C C . ALA A 1 233 ? 5.787 -5.993 -11.416 1.00 87.06 233 ALA A C 1
ATOM 1833 O O . ALA A 1 233 ? 5.127 -6.801 -12.080 1.00 87.06 233 ALA A O 1
ATOM 1834 N N . ILE A 1 234 ? 5.597 -5.778 -10.114 1.00 88.44 234 ILE A N 1
ATOM 1835 C CA . ILE A 1 234 ? 4.511 -6.384 -9.347 1.00 88.44 234 ILE A CA 1
ATOM 1836 C C . ILE A 1 234 ? 3.239 -5.589 -9.621 1.00 88.44 234 ILE A C 1
ATOM 1838 O O . ILE A 1 234 ? 3.130 -4.424 -9.253 1.00 88.44 234 ILE A O 1
ATOM 1842 N N . THR A 1 235 ? 2.269 -6.209 -10.271 1.00 89.31 235 THR A N 1
ATOM 1843 C CA . THR A 1 235 ? 1.003 -5.560 -10.641 1.00 89.31 235 THR A CA 1
ATOM 1844 C C . THR A 1 235 ? -0.038 -5.572 -9.538 1.00 89.31 235 THR A C 1
ATOM 1846 O O . THR A 1 235 ? -0.919 -4.714 -9.530 1.00 89.31 235 THR A O 1
ATOM 1849 N N . GLN A 1 236 ? 0.018 -6.571 -8.656 1.00 91.06 236 GLN A N 1
ATOM 1850 C CA . GLN A 1 236 ? -1.011 -6.804 -7.652 1.00 91.06 236 GLN A CA 1
ATOM 1851 C C . GLN A 1 236 ? -0.418 -7.426 -6.398 1.00 91.06 236 GLN A C 1
ATOM 1853 O O . GLN A 1 236 ? 0.444 -8.305 -6.472 1.00 91.06 236 GLN A O 1
ATOM 1858 N N . PHE A 1 237 ? -0.966 -7.026 -5.257 1.00 92.38 237 PHE A N 1
ATOM 1859 C CA . PHE A 1 237 ? -0.797 -7.713 -3.986 1.00 92.38 237 PHE A CA 1
ATOM 1860 C C . PHE A 1 237 ? -2.135 -8.205 -3.445 1.00 92.38 237 PHE A C 1
ATOM 1862 O O . PHE A 1 237 ? -3.132 -7.482 -3.467 1.00 92.38 237 PHE A O 1
ATOM 1869 N N . HIS A 1 238 ? -2.135 -9.406 -2.873 1.00 91.44 238 HIS A N 1
ATOM 1870 C CA . HIS A 1 238 ? -3.303 -9.981 -2.220 1.00 91.44 238 HIS A CA 1
ATOM 1871 C C . HIS A 1 238 ? -2.929 -10.706 -0.935 1.00 91.44 238 HIS A C 1
ATOM 1873 O O . HIS A 1 238 ? -2.061 -11.577 -0.917 1.00 91.44 238 HIS A O 1
ATOM 1879 N N . TRP A 1 239 ? -3.630 -10.386 0.149 1.00 90.06 239 TRP A N 1
ATOM 1880 C CA . TRP A 1 239 ? -3.543 -11.169 1.373 1.00 90.06 239 TRP A CA 1
ATOM 1881 C C . TRP A 1 239 ? -4.328 -12.471 1.211 1.00 90.06 239 TRP A C 1
ATOM 1883 O O . TRP A 1 239 ? -5.537 -12.445 0.990 1.00 90.06 239 TRP A O 1
ATOM 1893 N N . LEU A 1 240 ? -3.645 -13.606 1.353 1.00 88.62 240 LEU A N 1
ATOM 1894 C CA . LEU A 1 240 ? -4.301 -14.907 1.509 1.00 88.62 240 LEU A CA 1
ATOM 1895 C C . LEU A 1 240 ? -4.834 -15.079 2.930 1.00 88.62 240 LEU A C 1
ATOM 1897 O O . LEU A 1 240 ? -5.944 -15.557 3.140 1.00 88.62 240 LEU A O 1
ATOM 1901 N N . ASP A 1 241 ? -4.005 -14.709 3.905 1.00 84.69 241 ASP A N 1
ATOM 1902 C CA . ASP A 1 241 ? -4.330 -14.766 5.323 1.00 84.69 241 ASP A CA 1
ATOM 1903 C C . ASP A 1 241 ? -3.626 -13.603 6.028 1.00 84.69 241 ASP A C 1
ATOM 1905 O O . ASP A 1 241 ? -2.447 -13.668 6.387 1.00 84.69 241 ASP A O 1
ATOM 1909 N N . GLU A 1 242 ? -4.373 -12.518 6.225 1.00 79.12 242 GLU A N 1
ATOM 1910 C CA . GLU A 1 242 ? -3.907 -11.317 6.921 1.00 79.12 242 GLU A CA 1
ATOM 1911 C C . GLU A 1 242 ? -3.476 -11.590 8.369 1.00 79.12 242 GLU A C 1
ATOM 1913 O O . GLU A 1 242 ? -2.672 -10.845 8.927 1.00 79.12 242 GLU A O 1
ATOM 1918 N N . HIS A 1 243 ? -4.013 -12.636 9.004 1.00 80.19 243 HIS A N 1
ATOM 1919 C CA . HIS A 1 243 ? -3.690 -12.975 10.388 1.00 80.19 243 HIS A CA 1
ATOM 1920 C C . HIS A 1 243 ? -2.359 -13.711 10.495 1.00 80.19 243 HIS A C 1
ATOM 1922 O O . HIS A 1 243 ? -1.650 -13.544 11.486 1.00 80.19 243 HIS A O 1
ATOM 1928 N N . LYS A 1 244 ? -2.028 -14.517 9.485 1.00 82.69 244 LYS A N 1
ATOM 1929 C CA . LYS A 1 244 ? -0.753 -15.241 9.401 1.00 82.69 244 LYS A CA 1
ATOM 1930 C C . LYS A 1 244 ? 0.332 -14.470 8.655 1.00 82.69 244 LYS A C 1
ATOM 1932 O O . LYS A 1 244 ? 1.453 -14.957 8.567 1.00 82.69 244 LYS A O 1
ATOM 1937 N N . GLY A 1 245 ? 0.008 -13.294 8.116 1.00 82.88 245 GLY A N 1
ATOM 1938 C CA . GLY A 1 245 ? 0.938 -12.506 7.310 1.00 82.88 245 GLY A CA 1
ATOM 1939 C C . GLY A 1 245 ? 1.267 -13.166 5.970 1.00 82.88 245 GLY A C 1
ATOM 1940 O O . GLY A 1 245 ? 2.367 -12.984 5.458 1.00 82.88 245 GLY A O 1
ATOM 1941 N N . MET A 1 246 ? 0.338 -13.947 5.408 1.00 87.31 246 MET A N 1
ATOM 1942 C CA . MET A 1 246 ? 0.524 -14.605 4.115 1.00 87.31 246 MET A CA 1
ATOM 1943 C C . MET A 1 246 ? 0.051 -13.698 2.983 1.00 87.31 246 MET A C 1
ATOM 1945 O O . MET A 1 246 ? -1.149 -13.441 2.842 1.00 87.31 246 MET A O 1
ATOM 1949 N N . LEU A 1 247 ? 1.001 -13.252 2.168 1.00 88.44 247 LEU A N 1
ATOM 1950 C CA . LEU A 1 247 ? 0.794 -12.370 1.026 1.00 88.44 247 LEU A CA 1
ATOM 1951 C C . LEU A 1 247 ? 1.181 -13.089 -0.270 1.00 88.44 247 LEU A C 1
ATOM 1953 O O . LEU A 1 247 ? 2.206 -13.764 -0.309 1.00 88.44 247 LEU A O 1
ATOM 1957 N N . ILE A 1 248 ? 0.383 -12.900 -1.318 1.00 90.19 248 ILE A N 1
ATOM 1958 C CA . ILE A 1 248 ? 0.738 -13.198 -2.708 1.00 90.19 248 ILE A CA 1
ATOM 1959 C C . ILE A 1 248 ? 1.017 -11.879 -3.428 1.00 90.19 248 ILE A C 1
ATOM 1961 O O . ILE A 1 248 ? 0.288 -10.898 -3.245 1.00 90.19 248 ILE A O 1
ATOM 1965 N N . SER A 1 249 ? 2.028 -11.882 -4.289 1.00 90.38 249 SER A N 1
ATOM 1966 C CA . SER A 1 249 ? 2.296 -10.833 -5.270 1.00 90.38 249 SER A CA 1
ATOM 1967 C C . SER A 1 249 ? 2.189 -11.402 -6.680 1.00 90.38 249 SER A C 1
ATOM 1969 O O . SER A 1 249 ? 2.611 -12.521 -6.913 1.00 90.38 249 SER A O 1
ATOM 1971 N N . VAL A 1 250 ? 1.642 -10.650 -7.634 1.00 90.69 250 VAL A N 1
ATOM 1972 C CA . VAL A 1 250 ? 1.547 -11.083 -9.040 1.00 90.69 250 VAL A CA 1
ATOM 1973 C C . VAL A 1 250 ? 2.392 -10.171 -9.917 1.00 90.69 250 VAL A C 1
ATOM 1975 O O . VAL A 1 250 ? 2.143 -8.963 -9.984 1.00 90.69 250 VAL A O 1
ATOM 1978 N N . GLY A 1 251 ? 3.375 -10.745 -10.608 1.00 88.44 251 GLY A N 1
ATOM 1979 C CA . GLY A 1 251 ? 4.292 -10.012 -11.480 1.00 88.44 251 GLY A CA 1
ATOM 1980 C C . GLY A 1 251 ? 3.962 -10.128 -12.968 1.00 88.44 251 GLY A C 1
ATOM 1981 O O . GLY A 1 251 ? 3.359 -11.099 -13.425 1.00 88.44 251 GLY A O 1
ATOM 1982 N N . LEU A 1 252 ? 4.430 -9.157 -13.759 1.00 87.31 252 LEU A N 1
ATOM 1983 C CA . LEU A 1 252 ? 4.367 -9.201 -15.233 1.00 87.31 252 LEU A CA 1
ATOM 1984 C C . LEU A 1 252 ? 5.244 -10.297 -15.865 1.00 87.31 252 LEU A C 1
ATOM 1986 O O . LEU A 1 252 ? 5.237 -10.482 -17.082 1.00 87.31 252 LEU A O 1
ATOM 1990 N N . ASP A 1 253 ? 6.041 -10.992 -15.062 1.00 85.56 253 ASP A N 1
ATOM 1991 C CA . ASP A 1 253 ? 6.820 -12.157 -15.466 1.00 85.56 253 ASP A CA 1
ATOM 1992 C C . ASP A 1 253 ? 6.033 -13.475 -15.364 1.00 85.56 253 ASP A C 1
ATOM 1994 O O . ASP A 1 253 ? 6.573 -14.534 -15.680 1.00 85.56 253 ASP A O 1
ATOM 1998 N N . GLY A 1 254 ? 4.757 -13.417 -14.962 1.00 80.38 254 GLY A N 1
ATOM 1999 C CA . GLY A 1 254 ? 3.873 -14.579 -14.866 1.00 80.38 254 GLY A CA 1
ATOM 2000 C C . GLY A 1 254 ? 4.095 -15.429 -13.615 1.00 80.38 254 GLY A C 1
ATOM 2001 O O . GLY A 1 254 ? 3.568 -16.537 -13.537 1.00 80.38 254 GLY A O 1
ATOM 2002 N N . LYS A 1 255 ? 4.871 -14.931 -12.646 1.00 80.62 255 LYS A N 1
ATOM 2003 C CA . LYS A 1 255 ? 5.071 -15.575 -11.344 1.00 80.62 255 LYS A CA 1
ATOM 2004 C C . LYS A 1 255 ? 4.103 -15.009 -10.302 1.00 80.62 255 LYS A C 1
ATOM 2006 O O . LYS A 1 255 ? 3.712 -13.840 -10.390 1.00 80.62 255 LYS A O 1
ATOM 2011 N N . SER A 1 256 ? 3.755 -15.843 -9.320 1.00 78.94 256 SER A N 1
ATOM 2012 C CA . SER A 1 256 ? 2.912 -15.520 -8.160 1.00 78.94 256 SER A CA 1
ATOM 2013 C C . SER A 1 256 ? 3.453 -16.124 -6.874 1.00 78.94 256 SER A C 1
ATOM 2015 O O . SER A 1 256 ? 3.880 -17.299 -6.978 1.00 78.94 256 SER A O 1
#

Secondary structure (DSSP, 8-state):
----------------------------PPPPPPPPP---PPPPPPPPP-------GGGG--GGGGGS----HHHHHHHHHHHHHHHHHHHHHHHHHHHHHHHHHHHHTT-----------PPP--TT--TT-EEEEEEEETTTEEEEEEE-SS--TT--SPPPEEEEE-TTS-EEEEE-SS-EEEEEE-TTSSEEEEEETTS-EEEEE-STTSTT-EEEES-STTTTS-SS-EEEEEEEETTTTEEEEEETTS--

pLDDT: mean 70.18, std 16.86, range [31.08, 94.56]